Protein AF-A0A0C1IJQ7-F1 (afdb_monomer_lite)

Foldseek 3Di:
DDPVVVVVVVVVVVVVVPVVLPQQAADLVVLVVLVVVCVVLVVVLVVCVVPPLVVSLVSLVVVLVSLVVSCSPRVPDLVSLVSNLVSCVSNLVLVVSLVSLVVSLVVDDDLQVNLVSLLSNLLSCLLQLNLVSVLVSLLSNLVRDDPCSLVSLVVSLVSLVVSLVCCQPPVVDPSSVNVVVPDVHSPVRSVSNNCSSCVSSVVSVVVVVVVVVVVVVVVVVVVPD

Organism: NCBI:txid1349421

Sequence (225 aa):
MNPVNRLFLVLLTVLYCATTFGQCRTNKELAESKALKLSPLFGQFVALQQSNKDSARVLSRYIIKELQEVYCTDTTNKDIGHYLAFYLYYDKQIPSAIQWYLKQLESETYIYDKANHNAALALCFAYIGELDSIEIYLNRSFSIDGYDKNLRIQSLVNNFEEIAKELSCNFLSSDFSLLRSKFSDPCEYAPKFLKIVYGISNRFLSDENERYNTSVSKNNLECCR

Radius of gyration: 21.79 Å; chains: 1; bounding box: 81×40×47 Å

Secondary structure (DSSP, 8-state):
--HHHHHHHHHHHHHHHHHHS------HHHHHHHHHHHHHHHHHHHHHHHH-HHHHHHHHHHHHHHHHHHHHH-TT-HHHHHHHHHHHHHTT-HHHHHHHHHHHHHH---HHHHHHHHHHHHHHHHHHT-HHHHHHHHHHHHTS--TTHHHHHHHHHHHHHHHHHHHHHHTTSGGGHHHHTT-S-HHHHHHHHHHHHHHHHHHHHHHHHHHHHHHHHHHHHHS--

pLDDT: mean 82.89, std 15.58, range [35.5, 97.75]

Structure (mmCIF, N/CA/C/O backbone):
data_AF-A0A0C1IJQ7-F1
#
_entry.id   AF-A0A0C1IJQ7-F1
#
loop_
_atom_site.group_PDB
_atom_site.id
_atom_site.type_symbol
_atom_site.label_atom_id
_atom_site.label_alt_id
_atom_site.label_comp_id
_atom_site.label_asym_id
_atom_site.label_entity_id
_atom_site.label_seq_id
_atom_site.pdbx_PDB_ins_code
_atom_site.Cartn_x
_atom_site.Cartn_y
_atom_site.Cartn_z
_atom_site.occupancy
_atom_site.B_iso_or_equiv
_atom_site.auth_seq_id
_atom_site.auth_comp_id
_atom_site.auth_asym_id
_atom_site.auth_atom_id
_atom_site.pdbx_PDB_model_num
ATOM 1 N N . MET A 1 1 ? -30.001 8.923 -25.330 1.00 54.00 1 MET A N 1
ATOM 2 C CA . MET A 1 1 ? -30.508 8.759 -23.946 1.00 54.00 1 MET A CA 1
ATOM 3 C C . MET A 1 1 ? -31.411 9.941 -23.632 1.00 54.00 1 MET A C 1
ATOM 5 O O . MET A 1 1 ? -30.959 11.066 -23.800 1.00 54.00 1 MET A O 1
ATOM 9 N N . ASN A 1 2 ? -32.671 9.704 -23.265 1.00 68.06 2 ASN A N 1
ATOM 10 C CA . ASN A 1 2 ? -33.648 10.768 -23.010 1.00 68.06 2 ASN A CA 1
ATOM 11 C C . ASN A 1 2 ? -33.217 11.594 -21.767 1.00 68.06 2 ASN A C 1
ATOM 13 O O . ASN A 1 2 ? -32.789 10.977 -20.788 1.00 68.06 2 ASN A O 1
ATOM 17 N N . PRO A 1 3 ? -33.261 12.942 -21.775 1.00 61.34 3 PRO A N 1
ATOM 18 C CA . PRO A 1 3 ? -32.861 13.796 -20.645 1.00 61.34 3 PRO A CA 1
ATOM 19 C C . PRO A 1 3 ? -33.484 13.415 -19.292 1.00 61.34 3 PRO A C 1
ATOM 21 O O . PRO A 1 3 ? -32.806 13.497 -18.270 1.00 61.34 3 PRO A O 1
ATOM 24 N N . VAL A 1 4 ? -34.715 12.895 -19.285 1.00 68.06 4 VAL A N 1
ATOM 25 C CA . VAL A 1 4 ? -35.386 12.390 -18.072 1.00 68.06 4 VAL A CA 1
ATOM 26 C C . VAL A 1 4 ? -34.620 11.217 -17.440 1.00 68.06 4 VAL A C 1
ATOM 28 O O . VAL A 1 4 ? -34.439 11.169 -16.225 1.00 68.06 4 VAL A O 1
ATOM 31 N N . ASN A 1 5 ? -34.060 10.322 -18.260 1.00 66.38 5 ASN A N 1
ATOM 32 C CA . ASN A 1 5 ? -33.294 9.167 -17.780 1.00 66.38 5 ASN A CA 1
ATOM 33 C C . ASN A 1 5 ? -31.924 9.573 -17.216 1.00 66.38 5 ASN A C 1
ATOM 35 O O . ASN A 1 5 ? -31.396 8.886 -16.347 1.00 66.38 5 ASN A O 1
ATOM 39 N N . ARG A 1 6 ? -31.344 10.691 -17.680 1.00 60.41 6 ARG A N 1
ATOM 40 C CA . ARG A 1 6 ? -30.095 11.238 -17.119 1.00 60.41 6 ARG A CA 1
ATOM 41 C C . ARG A 1 6 ? -30.325 11.852 -15.741 1.00 60.41 6 ARG A C 1
ATOM 43 O O . ARG A 1 6 ? -29.541 11.592 -14.836 1.00 60.41 6 ARG A O 1
ATOM 50 N N . LEU A 1 7 ? -31.410 12.607 -15.568 1.00 70.69 7 LEU A N 1
ATOM 51 C CA . LEU A 1 7 ? -31.756 13.217 -14.282 1.00 70.69 7 LEU A CA 1
ATOM 52 C C . LEU A 1 7 ? -32.075 12.153 -13.220 1.00 70.69 7 LEU A C 1
ATOM 54 O O . LEU A 1 7 ? -31.635 12.271 -12.080 1.00 70.69 7 LEU A O 1
ATOM 58 N N . PHE A 1 8 ? -32.768 11.080 -13.612 1.00 75.06 8 PHE A N 1
ATOM 59 C CA . PHE A 1 8 ? -33.081 9.959 -12.723 1.00 75.06 8 PHE A CA 1
ATOM 60 C C . PHE A 1 8 ? -31.828 9.189 -12.274 1.00 75.06 8 PHE A C 1
ATOM 62 O O . PHE A 1 8 ? -31.694 8.863 -11.098 1.00 75.06 8 PHE A O 1
ATOM 69 N N . LEU A 1 9 ? -30.869 8.965 -13.181 1.00 69.50 9 LEU A N 1
ATOM 70 C CA . LEU A 1 9 ? -29.572 8.362 -12.850 1.00 69.50 9 LEU A CA 1
ATOM 71 C C . LEU A 1 9 ? -28.747 9.247 -11.910 1.00 69.50 9 LEU A C 1
ATOM 73 O O . LEU A 1 9 ? -28.181 8.739 -10.947 1.00 69.50 9 LEU A O 1
ATOM 77 N N . VAL A 1 10 ? -28.710 10.562 -12.137 1.00 71.94 10 VAL A N 1
ATOM 78 C CA . VAL A 1 10 ? -28.024 11.503 -11.236 1.00 71.94 10 VAL A CA 1
ATOM 79 C C . VAL A 1 10 ? -28.670 11.497 -9.850 1.00 71.94 10 VAL A C 1
ATOM 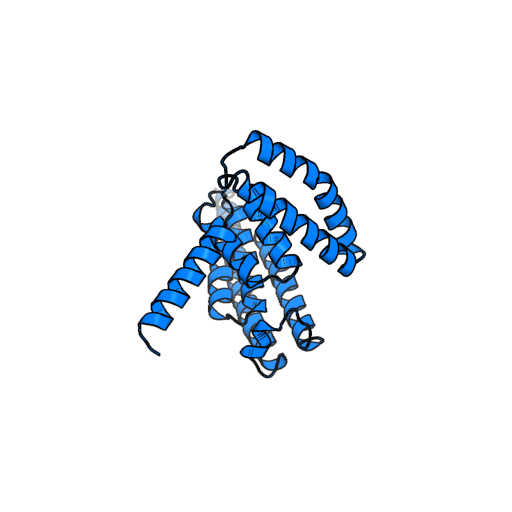81 O O . VAL A 1 10 ? -27.956 11.382 -8.860 1.00 71.94 10 VAL A O 1
ATOM 84 N N . LEU A 1 11 ? -30.002 11.532 -9.761 1.00 72.56 11 LEU A N 1
ATOM 85 C CA . LEU A 1 11 ? -30.721 11.458 -8.485 1.00 72.56 11 LEU A CA 1
AT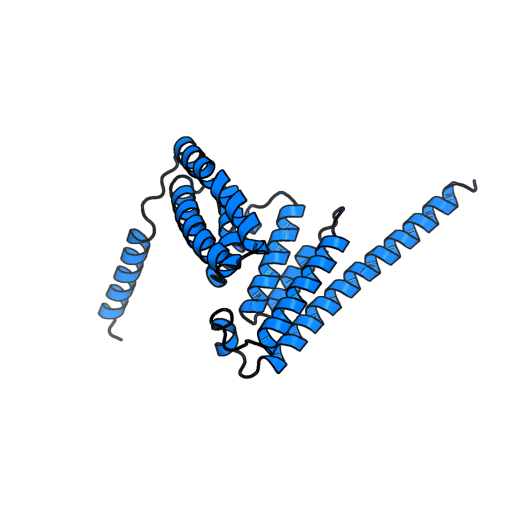OM 86 C C . LEU A 1 11 ? -30.470 10.141 -7.750 1.00 72.56 11 LEU A C 1
ATOM 88 O O . LEU A 1 11 ? -30.184 10.176 -6.559 1.00 72.56 11 LEU A O 1
ATOM 92 N N . LEU A 1 12 ? -30.499 9.001 -8.444 1.00 67.94 12 LEU A N 1
ATOM 93 C CA . LEU A 1 12 ? -30.149 7.704 -7.857 1.00 67.94 12 LEU A CA 1
ATOM 94 C C . LEU A 1 12 ? -28.697 7.662 -7.378 1.00 67.94 12 LEU A C 1
ATOM 96 O O . LEU A 1 12 ? -28.433 7.110 -6.318 1.00 67.94 12 LEU A O 1
ATOM 100 N N . THR A 1 13 ? -27.770 8.282 -8.109 1.00 61.94 13 THR A N 1
ATOM 101 C CA . THR A 1 13 ? -26.355 8.351 -7.712 1.00 61.94 13 THR A CA 1
ATOM 102 C C . THR A 1 13 ? -26.172 9.246 -6.483 1.00 61.94 13 THR A C 1
ATOM 104 O O . THR A 1 13 ? -25.448 8.883 -5.565 1.00 61.94 13 THR A O 1
ATOM 107 N N . VAL A 1 14 ? -26.882 10.377 -6.409 1.00 60.28 14 VAL A N 1
ATOM 108 C CA . VAL A 1 14 ? -26.856 11.296 -5.256 1.00 60.28 14 VAL A CA 1
ATOM 109 C C . VAL A 1 14 ? -27.525 10.674 -4.026 1.00 60.28 14 VAL A C 1
ATOM 111 O O . VAL A 1 14 ? -26.985 10.784 -2.931 1.00 60.28 14 VAL A O 1
ATOM 114 N N . LEU A 1 15 ? -28.654 9.977 -4.188 1.00 53.72 15 LEU A N 1
ATOM 115 C CA . LEU A 1 15 ? -29.323 9.234 -3.110 1.00 53.72 15 LEU A CA 1
ATOM 116 C C . LEU A 1 15 ? -28.504 8.027 -2.647 1.00 53.72 15 LEU A C 1
ATOM 118 O O . LEU A 1 15 ? -28.447 7.753 -1.450 1.00 53.72 15 LEU A O 1
ATOM 122 N N . TYR A 1 16 ? -27.834 7.330 -3.564 1.00 54.28 16 TYR A N 1
ATOM 123 C CA . TYR A 1 16 ? -26.897 6.266 -3.220 1.00 54.28 16 TYR A CA 1
ATOM 124 C C . TYR A 1 16 ? -25.718 6.832 -2.425 1.00 54.28 16 TYR A C 1
ATOM 126 O O . TYR A 1 16 ? -25.468 6.371 -1.320 1.00 54.28 16 TYR A O 1
ATOM 134 N N . CYS A 1 17 ? -25.089 7.920 -2.882 1.00 50.81 17 CYS A N 1
ATOM 135 C CA . CYS A 1 17 ? -24.045 8.601 -2.115 1.00 50.81 17 CYS A CA 1
ATOM 136 C C . CYS A 1 17 ? -24.549 9.094 -0.744 1.00 50.81 17 CYS A C 1
ATOM 138 O O . CYS A 1 17 ? -23.849 8.936 0.249 1.00 50.81 17 CYS A O 1
ATOM 140 N N . ALA A 1 18 ? -25.769 9.627 -0.645 1.00 50.53 18 ALA A N 1
ATOM 141 C CA . ALA A 1 18 ? -26.340 10.093 0.622 1.00 50.53 18 ALA A CA 1
ATOM 142 C C . ALA A 1 18 ? -26.706 8.958 1.599 1.00 50.53 18 ALA A C 1
ATOM 144 O O . ALA A 1 18 ? -26.787 9.195 2.802 1.00 50.53 18 ALA A O 1
ATOM 145 N N . THR A 1 19 ? -26.929 7.735 1.108 1.00 48.16 19 THR A N 1
ATOM 146 C CA . THR A 1 19 ? -27.269 6.565 1.940 1.00 48.16 19 THR A CA 1
ATOM 147 C C . THR A 1 19 ? -26.059 5.685 2.255 1.00 48.16 19 THR A C 1
ATOM 149 O O . THR A 1 19 ? -26.046 5.041 3.301 1.00 48.16 19 THR A O 1
ATOM 152 N N . THR A 1 20 ? -25.012 5.692 1.421 1.00 45.34 20 THR A N 1
ATOM 153 C CA . THR A 1 20 ? -23.744 4.997 1.703 1.00 45.34 20 THR A CA 1
ATOM 154 C C . THR A 1 20 ? -22.808 5.809 2.593 1.00 45.34 20 THR A C 1
ATOM 156 O O . THR A 1 20 ? -22.052 5.229 3.366 1.00 45.34 20 THR A O 1
ATOM 159 N N . PHE A 1 21 ? -22.871 7.143 2.536 1.00 48.88 21 PHE A N 1
ATOM 160 C CA . PHE A 1 21 ? -22.225 8.020 3.513 1.00 48.88 21 PHE A CA 1
ATOM 161 C C . PHE A 1 21 ? -23.217 8.318 4.641 1.00 48.88 21 PHE A C 1
ATOM 163 O O . PHE A 1 21 ? -23.748 9.422 4.752 1.00 48.88 21 PHE A O 1
ATOM 170 N N . GLY A 1 22 ? -23.507 7.300 5.459 1.00 47.91 22 GLY A N 1
ATOM 171 C CA . GLY A 1 22 ? -24.271 7.477 6.694 1.00 47.91 22 GLY A CA 1
ATOM 172 C C . GLY A 1 22 ? -23.719 8.658 7.495 1.00 47.91 22 GLY A C 1
ATOM 173 O O . GLY A 1 22 ? -22.511 8.870 7.506 1.00 47.91 22 GLY A O 1
ATOM 174 N N . GLN A 1 23 ? -24.609 9.445 8.108 1.00 50.94 23 GLN A N 1
ATOM 175 C CA . GLN A 1 23 ? -24.291 10.662 8.863 1.00 50.94 23 GLN A CA 1
ATOM 176 C C . GLN A 1 23 ? -23.082 10.459 9.788 1.00 50.94 23 GLN A C 1
ATOM 178 O O . GLN A 1 23 ? -23.231 9.993 10.920 1.00 50.94 23 GLN A O 1
ATOM 183 N N . CYS A 1 24 ? -21.890 10.822 9.311 1.00 58.03 24 CYS A N 1
ATOM 184 C CA . CYS A 1 24 ? -20.703 10.823 10.141 1.00 58.03 24 CYS A CA 1
ATOM 185 C C . CYS A 1 24 ? -20.915 11.870 11.232 1.00 58.03 24 CYS A C 1
ATOM 187 O O . CYS A 1 24 ? -21.233 13.027 10.948 1.00 58.03 24 CYS A O 1
ATOM 189 N N . ARG A 1 25 ? -20.801 11.448 12.488 1.00 63.50 25 ARG A N 1
ATOM 190 C CA . ARG A 1 25 ? -20.862 12.349 13.642 1.00 63.50 25 ARG A CA 1
ATOM 191 C C . ARG A 1 25 ? -19.434 12.652 14.072 1.00 63.50 25 ARG A C 1
ATOM 193 O O . ARG A 1 25 ? -18.528 11.902 13.741 1.00 63.50 25 ARG A O 1
ATOM 200 N N . THR A 1 26 ? -19.242 13.731 14.819 1.00 75.50 26 THR A N 1
ATOM 201 C CA . THR A 1 26 ? -17.972 13.988 15.504 1.00 75.50 26 THR A CA 1
ATOM 202 C C . THR A 1 26 ? -18.167 13.634 16.971 1.00 75.50 26 THR A C 1
ATOM 204 O O . THR A 1 26 ? -18.723 14.425 17.730 1.00 75.50 26 THR A O 1
ATOM 207 N N . ASN A 1 27 ? -17.769 12.426 17.369 1.00 86.38 27 ASN A N 1
ATOM 208 C CA . ASN A 1 27 ? -17.748 11.998 18.766 1.00 86.38 27 ASN A CA 1
ATOM 209 C C . ASN A 1 27 ? -16.409 11.314 19.072 1.00 86.38 27 ASN A C 1
ATOM 211 O O . ASN A 1 27 ? -16.267 10.101 18.919 1.00 86.38 27 ASN A O 1
ATOM 215 N N . LYS A 1 28 ? -15.432 12.125 19.496 1.00 87.06 28 LYS A N 1
ATOM 216 C CA . LYS A 1 28 ? -14.046 11.692 19.723 1.00 87.06 28 LYS A CA 1
ATOM 217 C C . LYS A 1 28 ? -13.938 10.600 20.783 1.00 87.06 28 LYS A C 1
ATOM 219 O O . LYS A 1 28 ? -13.334 9.572 20.519 1.00 87.06 28 LYS A O 1
ATOM 224 N N . GLU A 1 29 ? -14.602 10.771 21.924 1.00 88.94 29 GLU A N 1
ATOM 225 C CA . GLU A 1 29 ? -14.575 9.792 23.022 1.00 88.94 29 GLU A CA 1
ATOM 226 C C . GLU A 1 29 ? -15.124 8.426 22.585 1.00 88.94 29 GLU A C 1
ATOM 228 O O . GLU A 1 29 ? -14.560 7.374 22.895 1.00 88.94 29 GLU A O 1
ATOM 233 N N . LEU A 1 30 ? -16.213 8.424 21.806 1.00 88.69 30 LEU A N 1
ATOM 234 C CA . LEU A 1 30 ? -16.775 7.188 21.269 1.00 88.69 30 LEU A CA 1
ATOM 235 C C . LEU A 1 30 ? -15.851 6.550 20.223 1.00 88.69 30 LEU A C 1
ATOM 237 O O . LEU A 1 30 ? -15.716 5.325 20.202 1.00 88.69 30 LEU A O 1
ATOM 241 N N . ALA A 1 31 ? -15.219 7.353 19.364 1.00 89.12 31 ALA A N 1
ATOM 242 C CA . ALA A 1 31 ? -14.251 6.871 18.385 1.00 89.12 31 ALA A CA 1
ATOM 243 C C . ALA A 1 31 ? -13.017 6.259 19.070 1.00 89.12 31 ALA A C 1
ATOM 245 O O . ALA A 1 31 ? -12.633 5.139 18.743 1.00 89.12 31 ALA A O 1
ATOM 246 N N . GLU A 1 32 ? -12.455 6.918 20.081 1.00 89.38 32 GLU A N 1
ATOM 247 C CA . GLU A 1 32 ? -11.336 6.405 20.880 1.00 89.38 32 GLU A CA 1
ATOM 248 C C . GLU A 1 32 ? -11.696 5.089 21.578 1.00 89.38 32 GLU A C 1
ATOM 250 O O . GLU A 1 32 ? -10.954 4.110 21.487 1.00 89.38 32 GLU A O 1
ATOM 255 N N . SER A 1 33 ? -12.878 5.014 22.198 1.00 90.81 33 SER A N 1
ATOM 256 C CA . SER A 1 33 ? -13.366 3.783 22.830 1.00 90.81 33 SER A CA 1
ATOM 257 C C . SER A 1 33 ? -13.484 2.623 21.835 1.00 90.81 33 SER A C 1
ATOM 259 O O . SER A 1 33 ? -13.124 1.487 22.156 1.00 90.81 33 SER A O 1
ATOM 261 N N . LYS A 1 34 ? -13.959 2.890 20.611 1.00 90.44 34 LYS A N 1
ATOM 262 C CA . LYS A 1 34 ? -14.008 1.884 19.542 1.00 90.44 34 LYS A CA 1
ATOM 263 C C . LYS A 1 34 ? -12.607 1.496 19.065 1.00 90.44 34 LYS A C 1
ATOM 265 O O . LYS A 1 34 ? -12.336 0.306 18.944 1.00 90.44 34 LYS A O 1
ATOM 270 N N . ALA A 1 35 ? -11.711 2.460 18.855 1.00 89.69 35 ALA A N 1
ATOM 271 C CA . ALA A 1 35 ? -10.338 2.212 18.415 1.00 89.69 35 ALA A CA 1
ATOM 272 C C . ALA A 1 35 ? -9.553 1.351 19.420 1.00 89.69 35 ALA A C 1
ATOM 274 O O . ALA A 1 35 ? -8.861 0.414 19.024 1.00 89.69 35 ALA A O 1
ATOM 275 N N . LEU A 1 36 ? -9.717 1.594 20.725 1.00 88.94 36 LEU A N 1
ATOM 276 C CA . LEU A 1 36 ? -9.067 0.809 21.781 1.00 88.94 36 LEU A CA 1
ATOM 277 C C . LEU A 1 36 ? -9.446 -0.677 21.734 1.00 88.94 36 LEU A C 1
ATOM 279 O O . LEU A 1 36 ? -8.598 -1.534 21.984 1.00 88.94 36 LEU A O 1
ATOM 283 N N . LYS A 1 37 ? -10.687 -1.003 21.350 1.00 90.81 37 LYS A N 1
ATOM 284 C CA . LYS A 1 37 ? -11.137 -2.397 21.186 1.00 90.81 37 LYS A CA 1
ATOM 285 C C . LYS A 1 37 ? -10.440 -3.122 20.031 1.00 90.81 37 LYS A C 1
ATOM 287 O O . LYS A 1 37 ? -10.438 -4.349 20.019 1.00 90.81 37 LYS A O 1
ATOM 292 N N . LEU A 1 38 ? -9.831 -2.392 19.093 1.00 90.56 38 LEU A N 1
ATOM 293 C CA . LEU A 1 38 ? -9.105 -2.966 17.955 1.00 90.56 38 LEU A CA 1
ATOM 294 C C . LEU A 1 38 ? -7.653 -3.317 18.280 1.00 90.56 38 LEU A C 1
ATOM 296 O O . LEU A 1 38 ? -7.076 -4.157 17.596 1.00 90.56 38 LEU A O 1
ATOM 300 N N . SER A 1 39 ? -7.073 -2.745 19.339 1.00 88.06 39 SER A N 1
ATOM 301 C CA . SER A 1 39 ? -5.665 -2.964 19.701 1.00 88.06 39 SER A CA 1
ATOM 302 C C . SER A 1 39 ? -5.271 -4.454 19.803 1.00 88.06 39 SER A C 1
ATOM 304 O O . SER A 1 39 ? -4.283 -4.850 19.175 1.00 88.06 39 SER A O 1
ATOM 306 N N . PRO A 1 40 ? -6.057 -5.341 20.457 1.00 93.06 40 PRO A N 1
ATOM 307 C CA . PRO A 1 40 ? -5.741 -6.772 20.489 1.00 93.06 40 PRO A CA 1
ATOM 308 C C . PRO A 1 40 ? -5.747 -7.432 19.104 1.00 93.06 40 PRO A C 1
ATOM 310 O O . PRO A 1 40 ? -4.990 -8.371 18.861 1.00 93.06 40 PRO A O 1
ATOM 313 N N . LEU A 1 41 ? -6.586 -6.942 18.186 1.00 93.81 41 LEU A N 1
ATOM 314 C CA . LEU A 1 41 ? -6.702 -7.481 16.832 1.00 93.81 41 LEU A CA 1
ATOM 315 C C . LEU A 1 41 ? -5.483 -7.129 15.982 1.00 93.81 41 LEU A C 1
ATOM 317 O O . LEU A 1 41 ? -5.064 -7.947 15.170 1.00 93.81 41 LEU A O 1
ATOM 321 N N . PHE A 1 42 ? -4.868 -5.965 16.202 1.00 92.12 42 PHE A N 1
ATOM 322 C CA . PHE A 1 42 ? -3.617 -5.600 15.531 1.00 92.12 42 PHE A CA 1
ATOM 323 C C . PHE A 1 42 ? -2.482 -6.559 15.910 1.00 92.12 42 PHE A C 1
ATOM 325 O O . PHE A 1 42 ? -1.767 -7.045 15.036 1.00 92.12 42 PHE A O 1
ATOM 332 N N . GLY A 1 43 ? -2.360 -6.908 17.196 1.00 90.25 43 GLY A N 1
ATOM 333 C CA . GLY A 1 43 ? -1.378 -7.896 17.654 1.00 90.25 43 GLY A CA 1
ATOM 334 C C . GLY A 1 43 ? -1.616 -9.289 17.059 1.00 90.25 43 GLY A C 1
ATOM 335 O O . GLY A 1 43 ? -0.680 -9.932 16.583 1.00 90.25 43 GLY A O 1
ATOM 336 N N . GLN A 1 44 ? -2.877 -9.735 17.018 1.00 94.50 44 GLN A N 1
ATOM 337 C CA . GLN A 1 44 ? -3.250 -11.002 16.377 1.00 94.50 44 GLN A CA 1
ATOM 338 C C . GLN A 1 44 ? -2.944 -11.001 14.878 1.00 94.50 44 GLN A C 1
ATOM 340 O O . GLN A 1 44 ? -2.431 -11.987 14.351 1.00 94.50 44 GLN A O 1
ATOM 345 N N . PHE A 1 45 ? -3.217 -9.890 14.195 1.00 95.25 45 PHE A N 1
ATOM 346 C CA . PHE A 1 45 ? -2.919 -9.733 12.780 1.00 95.25 45 PHE A CA 1
ATOM 347 C C . PHE A 1 45 ? -1.423 -9.889 12.493 1.00 95.25 45 PHE A C 1
ATOM 349 O O . PHE A 1 45 ? -1.065 -10.671 11.615 1.00 95.25 45 PHE A O 1
ATOM 356 N N . VAL A 1 46 ? -0.551 -9.223 13.257 1.00 93.00 46 VAL A N 1
ATOM 357 C CA . VAL A 1 46 ? 0.910 -9.325 13.077 1.00 93.00 46 VAL A CA 1
ATOM 358 C C . VAL A 1 46 ? 1.394 -10.770 13.249 1.00 93.00 46 VAL A C 1
ATOM 360 O O . VAL A 1 46 ? 2.191 -11.253 12.444 1.00 93.00 46 VAL A O 1
ATOM 363 N N . ALA A 1 47 ? 0.870 -11.495 14.243 1.00 92.81 47 ALA A N 1
ATOM 364 C CA . ALA A 1 47 ? 1.204 -12.905 14.454 1.00 92.81 47 ALA A CA 1
ATOM 365 C C . ALA A 1 47 ? 0.730 -13.807 13.295 1.00 92.81 47 ALA A C 1
ATOM 367 O O . ALA A 1 47 ? 1.448 -14.716 12.860 1.00 92.81 47 ALA A O 1
ATOM 368 N N . LEU A 1 48 ? -0.469 -13.552 12.763 1.00 94.62 48 LEU A N 1
ATOM 369 C CA . LEU A 1 48 ? -1.020 -14.302 11.633 1.00 94.62 48 LEU A CA 1
ATOM 370 C C . LEU A 1 48 ? -0.304 -13.985 10.321 1.00 94.62 48 LEU A C 1
ATOM 372 O O . LEU A 1 48 ? -0.090 -14.889 9.522 1.00 94.62 48 LEU A O 1
ATOM 376 N N . GLN A 1 49 ? 0.119 -12.742 10.097 1.00 91.12 49 GLN A N 1
ATOM 377 C CA . GLN A 1 49 ? 0.769 -12.326 8.853 1.00 91.12 49 GLN A CA 1
ATOM 378 C C . GLN A 1 49 ? 2.006 -13.178 8.521 1.00 91.12 49 GLN A C 1
ATOM 380 O O . GLN A 1 49 ? 2.277 -13.432 7.346 1.00 91.12 49 GLN A O 1
ATOM 385 N N . GLN A 1 50 ? 2.731 -13.634 9.545 1.00 87.19 50 GLN A N 1
ATOM 386 C CA . GLN A 1 50 ? 3.940 -14.448 9.399 1.00 87.19 50 GLN A CA 1
ATOM 387 C C . GLN A 1 50 ? 3.660 -15.953 9.288 1.00 87.19 50 GLN A C 1
ATOM 389 O O . GLN A 1 50 ? 4.466 -16.683 8.717 1.00 87.19 50 GLN A O 1
ATOM 394 N N . SER A 1 51 ? 2.537 -16.426 9.833 1.00 92.00 51 SER A N 1
ATOM 395 C CA . SER A 1 51 ? 2.249 -17.857 10.001 1.00 92.00 51 SER A CA 1
ATOM 396 C C . SER A 1 51 ? 1.141 -18.379 9.081 1.00 92.00 51 SER A C 1
ATOM 398 O O . SER A 1 51 ? 1.204 -19.518 8.626 1.00 92.00 51 SER A O 1
ATOM 400 N N . ASN A 1 52 ? 0.130 -17.560 8.785 1.00 93.25 52 ASN A N 1
ATOM 401 C CA . ASN A 1 52 ? -1.018 -17.907 7.955 1.00 93.25 52 ASN A CA 1
ATOM 402 C C . ASN A 1 52 ? -1.618 -16.654 7.286 1.00 93.25 52 ASN A C 1
ATOM 404 O O . ASN A 1 52 ? -2.452 -15.946 7.862 1.00 93.25 52 ASN A O 1
ATOM 408 N N . LYS A 1 53 ? -1.217 -16.413 6.030 1.00 88.00 53 LYS A N 1
ATOM 409 C CA . LYS A 1 53 ? -1.641 -15.244 5.240 1.00 88.00 53 LYS A CA 1
ATOM 410 C C . LYS A 1 53 ? -3.152 -15.204 4.972 1.00 88.00 53 LYS A C 1
ATOM 412 O O . LYS A 1 53 ? -3.726 -14.118 4.945 1.00 88.00 53 LYS A O 1
ATOM 417 N N . ASP A 1 54 ? -3.809 -16.352 4.819 1.00 90.12 54 ASP A N 1
ATOM 418 C CA . ASP A 1 54 ? -5.252 -16.402 4.550 1.00 90.12 54 ASP A CA 1
ATOM 419 C C . ASP A 1 54 ? -6.062 -15.989 5.782 1.00 90.12 54 ASP A C 1
ATOM 421 O O . ASP A 1 54 ? -6.951 -15.140 5.695 1.00 90.12 54 ASP A O 1
ATOM 425 N N . SER A 1 55 ? -5.704 -16.510 6.957 1.00 94.44 55 SER A N 1
ATOM 426 C CA . SER A 1 55 ? -6.312 -16.096 8.228 1.00 94.44 55 SER A CA 1
ATOM 427 C C . SER A 1 55 ? -6.048 -14.620 8.530 1.00 94.44 55 SER A C 1
ATOM 429 O O . SER A 1 55 ? -6.949 -13.912 8.984 1.00 94.44 55 SER A O 1
ATOM 431 N N . ALA A 1 56 ? -4.843 -14.125 8.229 1.00 94.62 56 ALA A N 1
ATOM 432 C CA . ALA A 1 56 ? -4.522 -12.707 8.353 1.00 94.62 56 ALA A CA 1
ATOM 433 C C . ALA A 1 56 ? -5.401 -11.835 7.439 1.00 94.62 56 ALA A C 1
ATOM 435 O O . ALA A 1 56 ? -5.870 -10.787 7.878 1.00 94.62 56 ALA A O 1
ATOM 436 N N . ARG A 1 57 ? -5.691 -12.280 6.205 1.00 92.38 57 ARG A N 1
ATOM 437 C CA . ARG A 1 57 ? -6.617 -11.590 5.285 1.00 92.38 57 ARG A CA 1
ATOM 438 C C . ARG A 1 57 ? -8.055 -11.565 5.795 1.00 92.38 57 ARG A C 1
ATOM 440 O O . ARG A 1 57 ? -8.744 -10.553 5.682 1.00 92.38 57 ARG A O 1
ATOM 447 N N . VAL A 1 58 ? -8.534 -12.663 6.375 1.00 94.94 58 VAL A N 1
ATOM 448 C CA . VAL A 1 58 ? -9.874 -12.694 6.984 1.00 94.94 58 VAL A CA 1
ATOM 449 C C . VAL A 1 58 ? -9.957 -11.688 8.134 1.00 94.94 58 VAL A C 1
ATOM 451 O O . VAL A 1 58 ? -10.901 -10.898 8.193 1.00 94.94 58 VAL A O 1
ATOM 454 N N . LEU A 1 59 ? -8.945 -11.658 9.003 1.00 96.19 59 LEU A N 1
ATOM 455 C CA . LEU A 1 59 ? -8.882 -10.698 10.101 1.00 96.19 59 LEU A CA 1
ATOM 456 C C . LEU A 1 59 ? -8.751 -9.251 9.600 1.00 96.19 59 LEU A C 1
ATOM 458 O O . LEU A 1 59 ? -9.422 -8.368 10.133 1.00 96.19 59 LEU A O 1
ATOM 462 N N . SER A 1 60 ? -7.965 -8.989 8.549 1.00 96.19 60 SER A N 1
ATOM 463 C CA . SER A 1 60 ? -7.839 -7.636 7.995 1.00 96.19 60 SER A CA 1
ATOM 464 C C . SER A 1 60 ? -9.167 -7.105 7.468 1.00 96.19 60 SER A C 1
ATOM 466 O O . SER A 1 60 ? -9.469 -5.940 7.689 1.00 96.19 60 SER A O 1
ATOM 468 N N . ARG A 1 61 ? -10.007 -7.939 6.840 1.00 95.94 61 ARG A N 1
ATOM 469 C CA . ARG A 1 61 ? -11.357 -7.530 6.398 1.00 95.94 61 ARG A CA 1
ATOM 470 C C . ARG A 1 61 ? -12.242 -7.093 7.554 1.00 95.94 61 ARG A C 1
ATOM 472 O O . ARG A 1 61 ? -12.956 -6.100 7.432 1.00 95.94 61 ARG A O 1
ATOM 479 N N . TYR A 1 62 ? -12.175 -7.813 8.672 1.00 95.94 62 TYR A N 1
ATOM 480 C CA . TYR A 1 62 ? -12.881 -7.419 9.887 1.00 95.94 62 TYR A CA 1
ATOM 481 C C . TYR A 1 62 ? -12.351 -6.081 10.418 1.00 95.94 62 TYR A C 1
ATOM 483 O O . TYR A 1 62 ? -13.127 -5.152 10.622 1.00 95.94 62 TYR A O 1
ATOM 491 N N . ILE A 1 63 ? -11.027 -5.941 10.544 1.00 96.19 63 ILE A N 1
ATOM 492 C CA . ILE A 1 63 ? -10.384 -4.701 10.999 1.00 96.19 63 ILE A CA 1
ATOM 493 C C . ILE A 1 63 ? -10.746 -3.508 10.099 1.00 96.19 63 ILE A C 1
ATOM 495 O O . ILE A 1 63 ? -11.038 -2.434 10.618 1.00 96.19 63 ILE A O 1
ATOM 499 N N . ILE A 1 64 ? -10.776 -3.679 8.772 1.00 96.25 64 ILE A N 1
ATOM 500 C CA . ILE A 1 64 ? -11.175 -2.629 7.818 1.00 96.25 64 ILE A CA 1
ATOM 501 C C . ILE A 1 64 ? -12.579 -2.123 8.138 1.00 96.25 64 ILE A C 1
ATOM 503 O O . ILE A 1 64 ? -12.778 -0.913 8.228 1.00 96.25 64 ILE A O 1
ATOM 507 N N . LYS A 1 65 ? -13.540 -3.035 8.321 1.00 95.19 65 LYS A N 1
ATOM 508 C CA . LYS A 1 65 ? -14.922 -2.668 8.634 1.00 95.19 65 LYS A CA 1
ATOM 509 C C . LYS A 1 65 ? -14.991 -1.869 9.936 1.00 95.19 65 LYS A C 1
ATOM 511 O O . LYS A 1 65 ? -15.593 -0.801 9.967 1.00 95.19 65 LYS A O 1
ATOM 516 N N . GLU A 1 66 ? -14.331 -2.346 10.986 1.00 94.88 66 GLU A N 1
ATOM 517 C CA . GLU A 1 66 ? -14.346 -1.661 12.277 1.00 94.88 66 GLU A CA 1
ATOM 518 C C . GLU A 1 66 ? -13.689 -0.278 12.199 1.00 94.88 66 GLU A C 1
ATOM 520 O O . GLU A 1 66 ? -14.247 0.702 12.685 1.00 94.88 66 GLU A O 1
ATOM 525 N N . LEU A 1 67 ? -12.535 -0.160 11.537 1.00 94.50 67 LEU A N 1
ATOM 526 C CA . LEU A 1 67 ? -11.858 1.121 11.342 1.00 94.50 67 LEU A CA 1
ATOM 527 C C . LEU A 1 67 ? -12.700 2.103 10.511 1.00 94.50 67 LEU A C 1
ATOM 529 O O . LEU A 1 67 ? -12.689 3.297 10.805 1.00 94.50 67 LEU A O 1
ATOM 533 N N . GLN A 1 68 ? -13.464 1.633 9.516 1.00 93.12 68 GLN A N 1
ATOM 534 C CA . GLN A 1 68 ? -14.437 2.467 8.799 1.00 93.12 68 GLN A CA 1
ATOM 535 C C . GLN A 1 68 ? -15.520 2.991 9.748 1.00 93.12 68 GLN A C 1
ATOM 537 O O . GLN A 1 68 ? -15.849 4.175 9.706 1.00 93.12 68 GLN A O 1
ATOM 542 N N . GLU A 1 69 ? -16.037 2.152 10.648 1.00 91.69 69 GLU A N 1
ATOM 543 C CA . GLU A 1 69 ? -17.012 2.580 11.655 1.00 91.69 69 GLU A CA 1
ATOM 544 C C . GLU A 1 69 ? -16.421 3.587 12.650 1.00 91.69 69 GLU A C 1
ATOM 546 O O . GLU A 1 69 ? -17.108 4.539 13.042 1.00 91.69 69 GLU A O 1
ATOM 551 N N . VAL A 1 70 ? -15.156 3.416 13.054 1.00 91.50 70 VAL A N 1
ATOM 552 C CA . VAL A 1 70 ? -14.456 4.402 13.888 1.00 91.50 70 VAL A CA 1
ATOM 553 C C . VAL A 1 70 ? -14.307 5.718 13.127 1.00 91.50 70 VAL A C 1
ATOM 555 O O . VAL A 1 70 ? -14.670 6.766 13.656 1.00 91.50 70 VAL A O 1
ATOM 558 N N . TYR A 1 71 ? -13.878 5.671 11.864 1.00 90.31 71 TYR A N 1
ATOM 559 C CA . TYR A 1 71 ? -13.731 6.861 11.028 1.00 90.31 71 TYR A CA 1
ATOM 560 C C . TYR A 1 71 ? -15.055 7.610 10.830 1.00 90.31 71 TYR A C 1
ATOM 562 O O . TYR A 1 71 ? -15.101 8.833 10.904 1.00 90.31 71 TYR A O 1
ATOM 570 N N . CYS A 1 72 ? -16.163 6.897 10.626 1.00 89.31 72 CYS A N 1
ATOM 571 C CA . CYS A 1 72 ? -17.490 7.511 10.548 1.00 89.31 72 CYS A CA 1
ATOM 572 C C . CYS A 1 72 ? -17.948 8.127 11.883 1.00 89.31 72 CYS A C 1
ATOM 574 O O . CYS A 1 72 ? -18.824 8.992 11.898 1.00 89.31 72 CYS A O 1
ATOM 576 N N . THR A 1 73 ? -17.377 7.684 13.005 1.00 89.50 73 THR A N 1
ATOM 577 C CA . THR A 1 73 ? -17.654 8.225 14.346 1.00 89.50 73 THR A CA 1
ATOM 578 C C . THR A 1 73 ? -16.801 9.462 14.665 1.00 89.50 73 THR A C 1
ATOM 580 O O . THR A 1 73 ? -17.211 10.297 15.472 1.00 89.50 73 THR A O 1
ATOM 583 N N . ASP A 1 74 ? -15.627 9.590 14.045 1.00 88.12 74 ASP A N 1
ATOM 584 C CA . ASP A 1 74 ? -14.806 10.800 14.048 1.00 88.12 74 ASP A CA 1
ATOM 585 C C . ASP A 1 74 ? -13.948 10.878 12.777 1.00 88.12 74 ASP A C 1
ATOM 587 O O . ASP A 1 74 ? -12.889 10.257 12.664 1.00 88.12 74 ASP A O 1
ATOM 591 N N . THR A 1 75 ? -14.378 11.706 11.827 1.00 85.69 75 THR A N 1
ATOM 592 C CA . THR A 1 75 ? -13.687 11.863 10.541 1.00 85.69 75 THR A CA 1
ATOM 593 C C . THR A 1 75 ? -12.417 12.711 10.631 1.00 85.69 75 THR A C 1
ATOM 595 O O . THR A 1 75 ? -11.720 12.861 9.623 1.00 85.69 75 THR A O 1
ATOM 598 N N . THR A 1 76 ? -12.141 13.311 11.796 1.00 83.38 76 THR A N 1
ATOM 599 C CA . THR A 1 76 ? -10.981 14.186 12.031 1.00 83.38 76 THR A CA 1
ATOM 600 C C . THR A 1 76 ? -9.753 13.433 12.536 1.00 83.38 76 THR A C 1
ATOM 602 O O . THR A 1 76 ? -8.647 13.970 12.475 1.00 83.38 76 THR A O 1
ATOM 605 N N . ASN A 1 77 ? -9.921 12.186 12.984 1.00 81.38 77 ASN A N 1
ATOM 606 C CA . ASN A 1 77 ? -8.823 11.352 13.450 1.00 81.38 77 ASN A CA 1
ATOM 607 C C . ASN A 1 77 ? -8.017 10.800 12.256 1.00 81.38 77 ASN A C 1
ATOM 609 O O . ASN A 1 77 ? -8.493 9.963 11.483 1.00 81.38 77 ASN A O 1
ATOM 613 N N . LYS A 1 78 ? -6.789 11.307 12.102 1.00 80.56 78 LYS A N 1
ATOM 614 C CA . LYS A 1 78 ? -5.884 10.965 10.995 1.00 80.56 78 LYS A CA 1
ATOM 615 C C . LYS A 1 78 ? -5.287 9.565 11.133 1.00 80.56 78 LYS A C 1
ATOM 617 O O . LYS A 1 78 ? -5.183 8.860 10.131 1.00 80.56 78 LYS A O 1
ATOM 622 N N . ASP A 1 79 ? -5.007 9.129 12.359 1.00 82.88 79 ASP A N 1
ATOM 623 C CA . ASP A 1 79 ? -4.378 7.834 12.642 1.00 82.88 79 ASP A CA 1
ATOM 624 C C . ASP A 1 79 ? -5.227 6.673 12.114 1.00 82.88 79 ASP A C 1
ATOM 626 O O . ASP A 1 79 ? -4.704 5.719 11.537 1.00 82.88 79 ASP A O 1
ATOM 630 N N . ILE A 1 80 ? -6.559 6.782 12.212 1.00 87.25 80 ILE A N 1
ATOM 631 C CA . ILE A 1 80 ? -7.482 5.786 11.643 1.00 87.25 80 ILE A CA 1
ATOM 632 C C . ILE A 1 80 ? -7.249 5.624 10.141 1.00 87.25 80 ILE A C 1
ATOM 634 O O . ILE A 1 80 ? -7.253 4.503 9.635 1.00 87.25 80 ILE A O 1
ATOM 638 N N . GLY A 1 81 ? -7.036 6.726 9.421 1.00 86.88 81 GLY A N 1
ATOM 639 C CA . GLY A 1 81 ? -6.820 6.689 7.982 1.00 86.88 81 GLY A CA 1
ATOM 640 C C . GLY A 1 81 ? -5.494 6.038 7.592 1.00 86.88 81 GLY A C 1
ATOM 641 O O . GLY A 1 81 ? -5.449 5.356 6.568 1.00 86.88 81 GLY A O 1
ATOM 642 N N . HIS A 1 82 ? -4.451 6.171 8.419 1.00 87.94 82 HIS A N 1
ATOM 643 C CA . HIS A 1 82 ? -3.200 5.432 8.241 1.00 87.94 82 HIS A CA 1
ATOM 644 C C . HIS A 1 82 ? -3.427 3.918 8.340 1.00 87.94 82 HIS A C 1
ATOM 646 O O . HIS A 1 82 ? -3.080 3.175 7.416 1.00 87.94 82 HIS A O 1
ATOM 652 N N . TYR A 1 83 ? -4.079 3.460 9.415 1.00 91.56 83 TYR A N 1
ATOM 653 C CA . TYR A 1 83 ? -4.399 2.042 9.583 1.00 91.56 83 TYR A CA 1
ATOM 654 C C . TYR A 1 83 ? -5.302 1.534 8.458 1.00 91.56 83 TYR A C 1
ATOM 656 O O . TYR A 1 83 ? -5.055 0.459 7.910 1.00 91.56 83 TYR A O 1
ATOM 664 N N . LEU A 1 84 ? -6.311 2.314 8.057 1.00 93.31 84 LEU A N 1
ATOM 665 C CA . LEU A 1 84 ? -7.220 1.916 6.989 1.00 93.31 84 LEU A CA 1
ATOM 666 C C . LEU A 1 84 ? -6.480 1.670 5.674 1.00 93.31 84 LEU A C 1
ATOM 668 O O . LEU A 1 84 ? -6.692 0.637 5.043 1.00 93.31 84 LEU A O 1
ATOM 672 N N . ALA A 1 85 ? -5.592 2.590 5.285 1.00 94.50 85 ALA A N 1
ATOM 673 C CA . ALA A 1 85 ? -4.805 2.466 4.063 1.00 94.50 85 ALA A CA 1
ATOM 674 C C . ALA A 1 85 ? -3.958 1.184 4.066 1.00 94.50 85 ALA A C 1
ATOM 676 O O . ALA A 1 85 ? -3.967 0.434 3.088 1.00 94.50 85 ALA A O 1
ATOM 677 N N . PHE A 1 86 ? -3.296 0.895 5.192 1.00 93.81 86 PHE A N 1
ATOM 678 C CA . PHE A 1 86 ? -2.481 -0.306 5.366 1.00 93.81 86 PHE A CA 1
ATOM 679 C C . PHE A 1 86 ? -3.298 -1.597 5.217 1.00 93.81 86 PHE A C 1
ATOM 681 O O . PHE A 1 86 ? -2.933 -2.471 4.426 1.00 93.81 86 PHE A O 1
ATOM 688 N N . TYR A 1 87 ? -4.421 -1.723 5.930 1.00 95.69 87 TYR A N 1
ATOM 689 C CA . TYR A 1 87 ? -5.223 -2.947 5.866 1.00 95.69 87 TYR A CA 1
ATOM 690 C C . TYR A 1 87 ? -5.907 -3.122 4.506 1.00 95.69 87 TYR A C 1
ATOM 692 O O . TYR A 1 87 ? -5.974 -4.245 4.007 1.00 95.69 87 TYR A O 1
ATOM 700 N N . LEU A 1 88 ? -6.347 -2.034 3.863 1.00 95.69 88 LEU A N 1
ATOM 701 C CA . LEU A 1 88 ? -6.876 -2.071 2.496 1.00 95.69 88 LEU A CA 1
ATOM 702 C C . LEU A 1 88 ? -5.817 -2.540 1.490 1.00 95.69 88 LEU A C 1
ATOM 704 O O . LEU A 1 88 ? -6.128 -3.349 0.616 1.00 95.69 88 LEU A O 1
ATOM 708 N N . TYR A 1 89 ? -4.569 -2.079 1.622 1.00 93.94 89 TYR A N 1
ATOM 709 C CA . TYR A 1 89 ? -3.453 -2.567 0.808 1.00 93.94 89 TYR A CA 1
ATOM 710 C C . TYR A 1 89 ? -3.207 -4.064 1.041 1.00 93.94 89 TYR A C 1
ATOM 712 O O . TYR A 1 89 ? -3.092 -4.829 0.081 1.00 93.94 89 TYR A O 1
ATOM 720 N N . TYR A 1 90 ? -3.186 -4.500 2.303 1.00 92.62 90 TYR A N 1
ATOM 721 C CA . TYR A 1 90 ? -2.972 -5.902 2.664 1.00 92.62 90 TYR A CA 1
ATOM 722 C C . TYR A 1 90 ? -4.054 -6.838 2.093 1.00 92.62 90 TYR A C 1
ATOM 724 O O . TYR A 1 90 ? -3.739 -7.880 1.508 1.00 92.62 90 TYR A O 1
ATOM 732 N N . ASP A 1 91 ? -5.325 -6.435 2.190 1.00 92.50 91 ASP A N 1
ATOM 733 C CA . ASP A 1 91 ? -6.478 -7.155 1.628 1.00 92.50 91 ASP A CA 1
ATOM 734 C C . ASP A 1 91 ? -6.627 -6.976 0.102 1.00 92.50 91 ASP A C 1
ATOM 736 O O . ASP A 1 91 ? -7.578 -7.470 -0.497 1.00 92.50 91 ASP A O 1
ATOM 740 N N . LYS A 1 92 ? -5.679 -6.289 -0.552 1.00 90.12 92 LYS A N 1
ATOM 741 C CA . LYS A 1 92 ? -5.652 -6.026 -2.004 1.00 90.12 92 LYS A CA 1
ATOM 742 C C . LYS A 1 92 ? -6.849 -5.226 -2.524 1.00 90.12 92 LYS A C 1
ATOM 744 O O . LYS A 1 92 ? -7.163 -5.261 -3.713 1.00 90.12 92 LYS A O 1
ATOM 749 N N . GLN A 1 93 ? -7.458 -4.401 -1.678 1.00 92.69 93 GLN A N 1
ATOM 750 C CA . GLN A 1 93 ? -8.409 -3.365 -2.087 1.00 92.69 93 GLN A CA 1
ATOM 751 C C . GLN A 1 93 ? -7.652 -2.119 -2.576 1.00 92.69 93 GLN A C 1
ATOM 753 O O . GLN A 1 93 ? -7.770 -1.025 -2.020 1.00 92.69 93 GLN A O 1
ATOM 758 N N . ILE A 1 94 ? -6.830 -2.300 -3.615 1.00 93.12 94 ILE A N 1
ATOM 759 C CA . ILE A 1 94 ? -5.802 -1.334 -4.032 1.00 93.12 94 ILE A CA 1
ATOM 760 C C . ILE A 1 94 ? -6.362 0.060 -4.370 1.00 93.12 94 ILE A C 1
ATOM 762 O O . ILE A 1 94 ? -5.801 1.035 -3.870 1.00 93.12 94 ILE A O 1
ATOM 766 N N . PRO A 1 95 ? -7.468 0.219 -5.129 1.00 93.25 95 PRO A N 1
ATOM 767 C CA . PRO A 1 95 ? -8.022 1.550 -5.398 1.00 93.25 95 PRO A CA 1
ATOM 768 C C . PRO A 1 95 ? -8.411 2.309 -4.124 1.00 93.25 95 PRO A C 1
ATOM 770 O O . PRO A 1 95 ? -8.127 3.500 -3.999 1.00 93.25 95 PRO A O 1
ATOM 773 N N . SER A 1 96 ? -9.007 1.613 -3.153 1.00 94.56 96 SER A N 1
ATOM 774 C CA . SER A 1 96 ? -9.370 2.193 -1.859 1.00 94.56 96 SER A CA 1
ATOM 775 C C . SER A 1 96 ? -8.123 2.561 -1.053 1.00 94.56 96 SER A C 1
ATOM 777 O O . SER A 1 96 ? -8.063 3.651 -0.489 1.00 94.56 96 SER A O 1
ATOM 779 N N . ALA A 1 97 ? -7.101 1.700 -1.034 1.00 96.00 97 ALA A N 1
ATOM 780 C CA . ALA A 1 97 ? -5.832 1.993 -0.365 1.00 96.00 97 ALA A CA 1
ATOM 781 C C . ALA A 1 97 ? -5.169 3.262 -0.930 1.00 96.00 97 ALA A C 1
ATOM 783 O O . ALA A 1 97 ? -4.759 4.130 -0.161 1.00 96.00 97 ALA A O 1
ATOM 784 N N . ILE A 1 98 ? -5.144 3.419 -2.261 1.00 96.19 98 ILE A N 1
ATOM 785 C CA . ILE A 1 98 ? -4.629 4.623 -2.936 1.00 96.19 98 ILE A CA 1
ATOM 786 C C . ILE A 1 98 ? -5.376 5.870 -2.465 1.00 96.19 98 ILE A C 1
ATOM 788 O O . ILE A 1 98 ? -4.740 6.843 -2.066 1.00 96.19 98 ILE A O 1
ATOM 792 N N . GLN A 1 99 ? -6.713 5.845 -2.471 1.00 94.94 99 GLN A N 1
ATOM 793 C CA . GLN A 1 99 ? -7.521 6.983 -2.018 1.00 94.94 99 GLN A CA 1
ATOM 794 C C . GLN A 1 99 ? -7.173 7.395 -0.584 1.00 94.94 99 GLN A C 1
ATOM 796 O O . GLN A 1 99 ? -7.031 8.585 -0.298 1.00 94.94 99 GLN A O 1
ATOM 801 N N . TRP A 1 100 ? -6.992 6.422 0.311 1.00 94.06 100 TRP A N 1
ATOM 802 C CA . TRP A 1 100 ? -6.650 6.695 1.703 1.00 94.06 100 TRP A CA 1
ATOM 803 C C . TRP A 1 100 ? -5.228 7.220 1.881 1.00 94.06 100 TRP A C 1
ATOM 805 O O . TRP A 1 100 ? -5.052 8.207 2.592 1.00 94.06 100 TRP A O 1
ATOM 815 N N . TYR A 1 101 ? -4.232 6.648 1.202 1.00 95.50 101 TYR A N 1
ATOM 816 C CA . TYR A 1 101 ? -2.865 7.174 1.253 1.00 95.50 101 TYR A CA 1
ATOM 817 C C . TYR A 1 101 ? -2.759 8.593 0.682 1.00 95.50 101 TYR A C 1
ATOM 819 O O . TYR A 1 101 ? -2.082 9.432 1.272 1.00 95.50 101 TYR A O 1
ATOM 827 N N . LEU A 1 102 ? -3.449 8.894 -0.424 1.00 94.62 102 LEU A N 1
ATOM 828 C CA . LEU A 1 102 ? -3.486 10.250 -0.985 1.00 94.62 102 LEU A CA 1
ATOM 829 C C . LEU A 1 102 ? -4.087 11.250 0.007 1.00 94.62 102 LEU A C 1
ATOM 831 O O . LEU A 1 102 ? -3.499 12.300 0.252 1.00 94.62 102 LEU A O 1
ATOM 835 N N . LYS A 1 103 ? -5.207 10.887 0.636 1.00 90.94 103 LYS A N 1
ATOM 836 C CA . LYS A 1 103 ? -5.852 11.710 1.663 1.00 90.94 103 LYS A CA 1
ATOM 837 C C . LYS A 1 103 ? -4.951 11.953 2.878 1.00 90.94 103 LYS A C 1
ATOM 839 O O . LYS A 1 103 ? -4.950 13.053 3.421 1.00 90.94 103 LYS A O 1
ATOM 844 N N . GLN A 1 104 ? -4.189 10.948 3.317 1.00 89.62 104 GLN A N 1
ATOM 845 C CA . GLN A 1 104 ? -3.236 11.129 4.417 1.00 89.62 104 GLN A CA 1
ATOM 846 C C . GLN A 1 104 ? -2.113 12.092 4.028 1.00 89.62 104 GLN A C 1
ATOM 848 O O . GLN A 1 104 ? -1.856 13.042 4.767 1.00 89.62 104 GLN A O 1
ATOM 853 N N . LEU A 1 105 ? -1.533 11.935 2.832 1.00 91.12 105 LEU A N 1
ATOM 854 C CA . LEU A 1 105 ? -0.461 12.800 2.331 1.00 91.12 105 LEU A CA 1
ATOM 855 C C . LEU A 1 105 ? -0.824 14.290 2.292 1.00 91.12 105 LEU A C 1
ATOM 857 O O . LEU A 1 105 ? 0.055 15.121 2.520 1.00 91.12 105 LEU A O 1
ATOM 861 N N . GLU A 1 106 ? -2.082 14.639 2.009 1.00 87.38 106 GLU A N 1
ATOM 862 C CA . GLU A 1 106 ? -2.555 16.035 2.005 1.00 87.38 106 GLU A CA 1
ATOM 863 C C . GLU A 1 106 ? -2.442 16.704 3.378 1.00 87.38 106 GLU A C 1
ATOM 865 O O . GLU A 1 106 ? -2.312 17.923 3.474 1.00 87.38 106 GLU A O 1
ATOM 870 N N . SER A 1 107 ? -2.486 15.908 4.445 1.00 84.06 107 SER A N 1
ATOM 871 C CA . SER A 1 107 ? -2.536 16.394 5.821 1.00 84.06 107 SER A CA 1
ATOM 872 C C . SER A 1 107 ? -1.333 15.973 6.671 1.00 84.06 107 SER A C 1
ATOM 874 O O . SER A 1 107 ? -1.301 16.308 7.860 1.00 84.06 107 SER A O 1
ATOM 876 N N . GLU A 1 108 ? -0.377 15.253 6.075 1.00 86.75 108 GLU A N 1
ATOM 877 C CA . GLU A 1 108 ? 0.786 14.684 6.749 1.00 86.75 108 GLU A CA 1
ATOM 878 C C . GLU A 1 108 ? 1.861 15.745 6.996 1.00 86.75 108 GLU A C 1
ATOM 880 O O . GLU A 1 108 ? 2.376 16.388 6.074 1.00 86.75 108 GLU A O 1
ATOM 885 N N . THR A 1 109 ? 2.217 15.904 8.265 1.00 85.62 109 THR A N 1
ATOM 886 C CA . THR A 1 109 ? 3.233 16.852 8.728 1.00 85.62 109 THR A CA 1
ATOM 887 C C . THR A 1 109 ? 4.535 16.161 9.103 1.00 85.62 109 THR A C 1
ATOM 889 O O . THR A 1 109 ? 5.587 16.801 9.092 1.00 85.62 109 THR A O 1
ATOM 892 N N . TYR A 1 110 ? 4.491 14.867 9.427 1.00 87.12 110 TYR A N 1
ATOM 893 C CA . TYR A 1 110 ? 5.666 14.108 9.810 1.00 87.12 110 TYR A CA 1
ATOM 894 C C . TYR A 1 110 ? 6.381 13.562 8.575 1.00 87.12 110 TYR A C 1
ATOM 896 O O . TYR A 1 110 ? 5.830 12.818 7.763 1.00 87.12 110 TYR A O 1
ATOM 904 N N . ILE A 1 111 ? 7.643 13.962 8.408 1.00 87.62 111 ILE A N 1
ATOM 905 C CA . ILE A 1 111 ? 8.383 13.711 7.168 1.00 87.62 111 ILE A CA 1
ATOM 906 C C . ILE A 1 111 ? 8.608 12.211 6.909 1.00 87.62 111 ILE A C 1
ATOM 908 O O . ILE A 1 111 ? 8.565 11.774 5.760 1.00 87.62 111 ILE A O 1
ATOM 912 N N . TYR A 1 112 ? 8.783 11.412 7.965 1.00 86.75 112 TYR A N 1
ATOM 913 C CA . TYR A 1 112 ? 8.982 9.967 7.845 1.00 86.75 112 TYR A CA 1
ATOM 914 C C . TYR A 1 112 ? 7.699 9.250 7.414 1.00 86.75 112 TYR A C 1
ATOM 916 O O . TYR A 1 112 ? 7.736 8.440 6.487 1.00 86.75 112 TYR A O 1
ATOM 924 N N . ASP A 1 113 ? 6.551 9.605 7.995 1.00 88.75 113 ASP A N 1
ATOM 925 C CA . ASP A 1 113 ? 5.260 9.044 7.580 1.00 88.75 113 ASP A CA 1
ATOM 926 C C . ASP A 1 113 ? 4.941 9.427 6.140 1.00 88.75 113 ASP A C 1
ATOM 928 O O . ASP A 1 113 ? 4.547 8.577 5.340 1.00 88.75 113 ASP A O 1
ATOM 932 N N . LYS A 1 114 ? 5.267 10.662 5.747 1.00 91.50 114 LYS A N 1
ATOM 933 C CA . LYS A 1 114 ? 5.179 11.102 4.355 1.00 91.50 114 LYS A CA 1
ATOM 934 C C . LYS A 1 114 ? 6.033 10.236 3.427 1.00 91.50 114 LYS A C 1
ATOM 936 O O . LYS A 1 114 ? 5.559 9.847 2.358 1.00 91.50 114 LYS A O 1
ATOM 941 N N . ALA A 1 115 ? 7.272 9.907 3.796 1.00 92.19 115 ALA A N 1
ATOM 942 C CA . ALA A 1 115 ? 8.121 9.019 2.998 1.00 92.19 115 ALA A CA 1
ATOM 943 C C . ALA A 1 115 ? 7.513 7.615 2.861 1.00 92.19 115 ALA A C 1
ATOM 945 O O . ALA A 1 115 ? 7.497 7.060 1.756 1.00 92.19 115 ALA A O 1
ATOM 946 N N . ASN A 1 116 ? 6.962 7.078 3.950 1.00 90.94 116 ASN A N 1
ATOM 947 C CA . ASN A 1 116 ? 6.331 5.761 3.990 1.00 90.94 116 ASN A CA 1
ATOM 948 C C . ASN A 1 116 ? 5.026 5.710 3.184 1.00 90.94 116 ASN A C 1
ATOM 950 O O . ASN A 1 116 ? 4.808 4.757 2.440 1.00 90.94 116 ASN A O 1
ATOM 954 N N . HIS A 1 117 ? 4.180 6.741 3.246 1.00 93.56 117 HIS A N 1
ATOM 955 C CA . HIS A 1 117 ? 2.951 6.806 2.445 1.00 93.56 117 HIS A CA 1
ATOM 956 C C . HIS A 1 117 ? 3.261 6.942 0.952 1.00 93.56 117 HIS A C 1
ATOM 958 O O . HIS A 1 117 ? 2.607 6.297 0.136 1.00 93.56 117 HIS A O 1
ATOM 964 N N . ASN A 1 118 ? 4.290 7.716 0.574 1.00 95.88 118 ASN A N 1
ATOM 965 C CA . ASN A 1 118 ? 4.756 7.755 -0.817 1.00 95.88 118 ASN A CA 1
ATOM 966 C C . ASN A 1 118 ? 5.260 6.369 -1.274 1.00 95.88 118 ASN A C 1
ATOM 968 O O . ASN A 1 118 ? 4.891 5.916 -2.354 1.00 95.88 118 ASN A O 1
ATOM 972 N N . ALA A 1 119 ? 6.035 5.655 -0.449 1.00 94.69 119 ALA A N 1
ATOM 973 C CA . ALA A 1 119 ? 6.476 4.292 -0.768 1.00 94.69 119 ALA A CA 1
ATOM 974 C C . ALA A 1 119 ? 5.293 3.318 -0.931 1.00 94.69 119 ALA A C 1
ATOM 976 O O . ALA A 1 119 ? 5.247 2.548 -1.891 1.00 94.69 119 ALA A O 1
ATOM 977 N N . ALA A 1 120 ? 4.304 3.385 -0.036 1.00 95.38 120 ALA A N 1
ATOM 978 C CA . ALA A 1 120 ? 3.108 2.551 -0.099 1.00 95.38 120 ALA A CA 1
ATOM 979 C C . ALA A 1 120 ? 2.253 2.841 -1.345 1.00 95.38 120 ALA A C 1
ATOM 981 O O . ALA A 1 120 ? 1.731 1.914 -1.965 1.00 95.38 120 ALA A O 1
ATOM 982 N N . LEU A 1 121 ? 2.160 4.107 -1.769 1.00 97.50 121 LEU A N 1
ATOM 983 C CA . LEU A 1 121 ? 1.519 4.472 -3.034 1.00 97.50 121 LEU A CA 1
ATOM 984 C C . LEU A 1 121 ? 2.246 3.873 -4.232 1.00 97.50 121 LEU A C 1
ATOM 986 O O . LEU A 1 121 ? 1.585 3.309 -5.099 1.00 97.50 121 LEU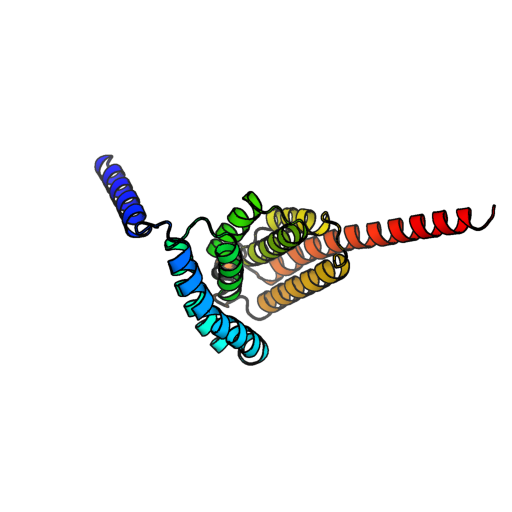 A O 1
ATOM 990 N N . ALA A 1 122 ? 3.579 3.934 -4.271 1.00 97.31 122 ALA A N 1
ATOM 991 C CA . ALA A 1 122 ? 4.345 3.314 -5.348 1.00 97.31 122 ALA A CA 1
ATOM 992 C C . ALA A 1 122 ? 4.047 1.806 -5.459 1.00 97.31 122 ALA A C 1
ATOM 994 O O . ALA A 1 122 ? 3.809 1.309 -6.559 1.00 97.31 122 ALA A O 1
ATOM 995 N N . LEU A 1 123 ? 3.964 1.092 -4.330 1.00 96.00 123 LEU A N 1
ATOM 996 C CA . LEU A 1 123 ? 3.556 -0.317 -4.316 1.00 96.00 123 LEU A CA 1
ATOM 997 C C . LEU A 1 123 ? 2.128 -0.506 -4.836 1.00 96.00 123 LEU A C 1
ATOM 999 O O . LEU A 1 123 ? 1.894 -1.367 -5.679 1.00 96.00 123 LEU A O 1
ATOM 1003 N N . CYS A 1 124 ? 1.171 0.312 -4.393 1.00 95.94 124 CYS A N 1
ATOM 1004 C CA . CYS A 1 124 ? -0.203 0.253 -4.893 1.00 95.94 124 CYS A CA 1
ATOM 1005 C C . CYS A 1 124 ? -0.270 0.455 -6.416 1.00 95.94 124 CYS A C 1
ATOM 1007 O O . CYS A 1 124 ? -0.964 -0.287 -7.110 1.00 95.94 124 CYS A O 1
ATOM 1009 N N . PHE A 1 125 ? 0.480 1.420 -6.950 1.00 95.88 125 PHE A N 1
ATOM 1010 C CA . PHE A 1 125 ? 0.538 1.694 -8.385 1.00 95.88 125 PHE A CA 1
ATOM 1011 C C . PHE A 1 125 ? 1.171 0.552 -9.191 1.00 95.88 125 PHE A C 1
ATOM 1013 O O . PHE A 1 125 ? 0.775 0.338 -10.340 1.00 95.88 125 PHE A O 1
ATOM 1020 N N . ALA A 1 126 ? 2.048 -0.248 -8.577 1.00 93.81 126 ALA A N 1
ATOM 1021 C CA . ALA A 1 126 ? 2.549 -1.495 -9.155 1.00 93.81 126 ALA A CA 1
ATOM 1022 C C . ALA A 1 126 ? 1.433 -2.528 -9.377 1.00 93.81 126 ALA A C 1
ATOM 1024 O O . ALA A 1 126 ? 1.367 -3.149 -10.433 1.00 93.81 126 ALA A O 1
ATOM 1025 N N . TYR A 1 127 ? 0.499 -2.671 -8.429 1.00 91.31 127 TYR A N 1
ATOM 1026 C CA . TYR A 1 127 ? -0.634 -3.602 -8.559 1.00 91.31 127 TYR A CA 1
ATOM 1027 C C . TYR A 1 127 ? -1.662 -3.188 -9.619 1.00 91.31 127 TYR A C 1
ATOM 1029 O O . TYR A 1 127 ? -2.463 -4.018 -10.051 1.00 91.31 127 TYR A O 1
ATOM 1037 N N . ILE A 1 128 ? -1.658 -1.923 -10.050 1.00 91.81 128 ILE A N 1
ATOM 1038 C CA . ILE A 1 128 ? -2.611 -1.407 -11.045 1.00 91.81 128 ILE A CA 1
ATOM 1039 C C . ILE A 1 128 ? -1.965 -0.964 -12.358 1.00 91.81 128 ILE A C 1
ATOM 1041 O O . ILE A 1 128 ? -2.664 -0.459 -13.239 1.00 91.81 128 ILE A O 1
ATOM 1045 N N . GLY A 1 129 ? -0.659 -1.172 -12.533 1.00 90.62 129 GLY A N 1
ATOM 1046 C CA . GLY A 1 129 ? -0.018 -0.974 -13.827 1.00 90.62 129 GLY A CA 1
ATOM 1047 C C . GLY A 1 129 ? 0.383 0.466 -14.153 1.00 90.62 129 GLY A C 1
ATOM 1048 O O . GLY A 1 129 ? 0.577 0.769 -15.324 1.00 90.62 129 GLY A O 1
ATOM 1049 N N . GLU A 1 130 ? 0.473 1.360 -13.167 1.00 93.69 130 GLU A N 1
ATOM 1050 C CA . GLU A 1 130 ? 0.702 2.801 -13.381 1.00 93.69 130 GLU A CA 1
ATOM 1051 C C . GLU A 1 130 ? 2.187 3.166 -13.225 1.00 93.69 130 GLU A C 1
ATOM 1053 O O . GLU A 1 130 ? 2.612 3.665 -12.182 1.00 93.69 130 GLU A O 1
ATOM 1058 N N . LEU A 1 131 ? 2.991 2.898 -14.260 1.00 93.38 131 LEU A N 1
ATOM 1059 C CA . LEU A 1 131 ? 4.455 3.060 -14.225 1.00 93.38 131 LEU A CA 1
ATOM 1060 C C . LEU A 1 131 ? 4.905 4.487 -13.877 1.00 93.38 131 LEU A C 1
ATOM 1062 O O . LEU A 1 131 ? 5.769 4.657 -13.018 1.00 93.38 131 LEU A O 1
ATOM 1066 N N . ASP A 1 132 ? 4.277 5.501 -14.474 1.00 95.81 132 ASP A N 1
ATOM 1067 C CA . ASP A 1 132 ? 4.613 6.907 -14.213 1.00 95.81 132 ASP A CA 1
ATOM 1068 C C . ASP A 1 132 ? 4.364 7.270 -12.744 1.00 95.81 132 ASP A C 1
ATOM 1070 O O . ASP A 1 132 ? 5.154 7.969 -12.107 1.00 95.81 132 ASP A O 1
ATOM 1074 N N . SER A 1 133 ? 3.285 6.738 -12.163 1.00 97.44 133 SER A N 1
ATOM 1075 C CA . SER A 1 133 ? 2.972 6.964 -10.753 1.00 97.44 133 SER A CA 1
ATOM 1076 C C . SER A 1 133 ? 3.992 6.280 -9.841 1.00 97.44 133 SER A C 1
ATOM 1078 O O . SER A 1 133 ? 4.433 6.889 -8.867 1.00 97.44 133 SER A O 1
ATOM 1080 N N . ILE A 1 134 ? 4.434 5.059 -10.167 1.00 97.06 134 ILE A N 1
ATOM 1081 C CA . ILE A 1 134 ? 5.516 4.384 -9.430 1.00 97.06 134 ILE A CA 1
ATOM 1082 C C . ILE A 1 134 ? 6.754 5.285 -9.382 1.00 97.06 134 ILE A C 1
ATOM 1084 O O . ILE A 1 134 ? 7.272 5.552 -8.298 1.00 97.06 134 ILE A O 1
ATOM 1088 N N . GLU A 1 135 ? 7.194 5.811 -10.526 1.00 97.50 135 GLU A N 1
ATOM 1089 C CA . GLU A 1 135 ? 8.363 6.691 -10.595 1.00 97.50 135 GLU A CA 1
ATOM 1090 C C . GLU A 1 135 ? 8.194 7.964 -9.752 1.00 97.50 135 GLU A C 1
ATOM 1092 O O . GLU A 1 135 ? 9.082 8.313 -8.966 1.00 97.50 135 GLU A O 1
ATOM 1097 N N . ILE A 1 136 ? 7.053 8.649 -9.868 1.00 97.75 136 ILE A N 1
ATOM 1098 C CA . ILE A 1 136 ? 6.768 9.879 -9.114 1.00 97.75 136 ILE A CA 1
ATOM 1099 C C . ILE A 1 136 ? 6.844 9.626 -7.605 1.00 97.75 136 ILE A C 1
ATOM 1101 O O . ILE A 1 136 ? 7.497 10.376 -6.873 1.00 97.75 136 ILE A O 1
ATOM 1105 N N . TYR A 1 137 ? 6.178 8.577 -7.125 1.00 97.19 137 TYR A N 1
ATOM 1106 C CA . TYR A 1 137 ? 6.057 8.308 -5.695 1.00 97.19 137 TYR A CA 1
ATOM 1107 C C . TYR A 1 137 ? 7.339 7.721 -5.090 1.00 97.19 137 TYR A C 1
ATOM 1109 O O . TYR A 1 137 ? 7.685 8.071 -3.959 1.00 97.19 137 TYR A O 1
ATOM 1117 N N . LEU A 1 138 ? 8.114 6.938 -5.847 1.00 96.06 138 LEU A N 1
ATOM 1118 C CA . LEU A 1 138 ? 9.451 6.506 -5.427 1.00 96.06 138 LEU A CA 1
ATOM 1119 C C . LEU A 1 138 ? 10.407 7.687 -5.269 1.00 96.06 138 LEU A C 1
ATOM 1121 O O . LEU A 1 138 ? 11.051 7.814 -4.229 1.00 96.06 138 LEU A O 1
ATOM 1125 N N . ASN A 1 139 ? 10.449 8.594 -6.250 1.00 95.19 139 ASN A N 1
ATOM 1126 C CA . ASN A 1 139 ? 11.277 9.795 -6.156 1.00 95.19 139 ASN A CA 1
ATOM 1127 C C . ASN A 1 139 ? 10.924 10.633 -4.923 1.00 95.19 139 ASN A C 1
ATOM 1129 O O . ASN A 1 139 ? 11.821 11.035 -4.187 1.00 95.19 139 ASN A O 1
ATOM 1133 N N . ARG A 1 140 ? 9.628 10.841 -4.655 1.00 94.88 140 ARG A N 1
ATOM 1134 C CA . ARG A 1 140 ? 9.159 11.568 -3.462 1.00 94.88 140 ARG A CA 1
ATOM 1135 C C . ARG A 1 140 ? 9.547 10.874 -2.156 1.00 94.88 140 ARG A C 1
ATOM 1137 O O . ARG A 1 140 ? 9.915 11.549 -1.1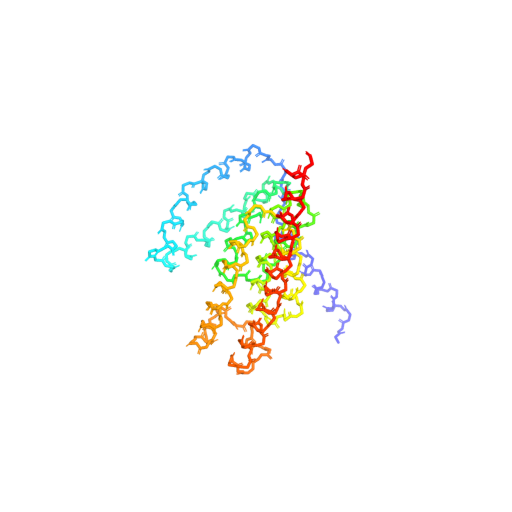97 1.00 94.88 140 ARG A O 1
ATOM 1144 N N . SER A 1 141 ? 9.467 9.544 -2.104 1.00 94.12 141 SER A N 1
ATOM 1145 C CA . SER A 1 141 ? 9.843 8.775 -0.913 1.00 94.12 141 SER A CA 1
ATOM 1146 C C . SER A 1 141 ? 11.351 8.825 -0.643 1.00 94.12 141 SER A C 1
ATOM 1148 O O . SER A 1 141 ? 11.780 8.988 0.502 1.00 94.12 141 SER A O 1
ATOM 1150 N N . PHE A 1 142 ? 12.173 8.706 -1.688 1.00 91.88 142 PHE A N 1
ATOM 1151 C CA . PHE A 1 142 ? 13.631 8.635 -1.550 1.00 91.88 142 PHE A CA 1
ATOM 1152 C C . PHE A 1 142 ? 14.292 10.015 -1.461 1.00 91.88 142 PHE A C 1
ATOM 1154 O O . PHE A 1 142 ? 15.383 10.131 -0.906 1.00 91.88 142 PHE A O 1
ATOM 1161 N N . SER A 1 143 ? 13.628 11.083 -1.917 1.00 90.38 143 SER A N 1
ATOM 1162 C CA . SER A 1 143 ? 14.089 12.461 -1.697 1.00 90.38 143 SER A CA 1
ATOM 1163 C C . SER A 1 143 ? 14.000 12.911 -0.238 1.00 90.38 143 SER A C 1
ATOM 1165 O O . SER A 1 143 ? 14.597 13.918 0.126 1.00 90.38 143 SER A O 1
ATOM 1167 N N . ILE A 1 144 ? 13.238 12.195 0.591 1.00 89.44 144 ILE A N 1
ATOM 1168 C CA . ILE A 1 144 ? 13.130 12.478 2.019 1.00 89.44 144 ILE A CA 1
ATOM 1169 C C . ILE A 1 144 ? 14.299 11.807 2.743 1.00 89.44 144 ILE A C 1
ATOM 1171 O O . ILE A 1 144 ? 14.342 10.581 2.880 1.00 89.44 144 ILE A O 1
ATOM 1175 N N . ASP A 1 145 ? 15.239 12.627 3.204 1.00 81.38 145 ASP A N 1
ATOM 1176 C CA . ASP A 1 145 ? 16.359 12.179 4.026 1.00 81.38 145 ASP A CA 1
ATOM 1177 C C . ASP A 1 145 ? 15.867 11.761 5.426 1.00 81.38 145 ASP A C 1
ATOM 1179 O O . ASP A 1 145 ? 14.928 12.335 5.982 1.00 81.38 145 ASP A O 1
ATOM 1183 N N . GLY A 1 146 ? 16.485 10.722 5.986 1.00 73.62 146 GLY A N 1
ATOM 1184 C CA . GLY A 1 146 ? 16.115 10.139 7.273 1.00 73.62 146 GLY A CA 1
ATOM 1185 C C . GLY A 1 146 ? 17.094 9.040 7.677 1.00 73.62 146 GLY A C 1
ATOM 1186 O O . GLY A 1 146 ? 17.747 8.453 6.815 1.00 73.62 146 GLY A O 1
ATOM 1187 N N . TYR A 1 147 ? 17.198 8.764 8.982 1.00 60.19 147 TYR A N 1
ATOM 1188 C CA . TYR A 1 147 ? 18.161 7.800 9.545 1.00 60.19 147 TYR A CA 1
ATOM 1189 C C . TYR A 1 147 ? 18.071 6.395 8.917 1.00 60.19 147 TYR A C 1
ATOM 1191 O O . TYR A 1 147 ? 19.054 5.664 8.861 1.00 60.19 147 TYR A O 1
ATOM 1199 N N . ASP A 1 148 ? 16.900 6.029 8.405 1.00 78.06 148 ASP A N 1
ATOM 1200 C CA . ASP A 1 148 ? 16.576 4.712 7.871 1.00 78.06 148 ASP A CA 1
ATOM 1201 C C . ASP A 1 148 ? 16.450 4.676 6.339 1.00 78.06 148 ASP A C 1
ATOM 1203 O O . ASP A 1 148 ? 15.988 3.675 5.792 1.00 78.06 148 ASP A O 1
ATOM 1207 N N . LYS A 1 149 ? 16.842 5.737 5.620 1.00 83.75 149 LYS A N 1
ATOM 1208 C CA . LYS A 1 149 ? 16.597 5.858 4.172 1.00 83.75 149 LYS A CA 1
ATOM 1209 C C . LYS A 1 149 ? 17.112 4.657 3.374 1.00 83.75 149 LYS A C 1
ATOM 1211 O O . LYS A 1 149 ? 16.361 4.109 2.572 1.00 83.75 149 LYS A O 1
ATOM 1216 N N . ASN A 1 150 ? 18.325 4.182 3.647 1.00 85.44 150 ASN A N 1
ATOM 1217 C CA . ASN A 1 150 ? 18.879 3.005 2.970 1.00 85.44 150 ASN A CA 1
ATOM 1218 C C . ASN A 1 150 ? 18.112 1.717 3.283 1.00 85.44 150 ASN A C 1
ATOM 1220 O O . ASN A 1 150 ? 17.840 0.931 2.376 1.00 85.44 150 ASN A O 1
ATOM 1224 N N . LEU A 1 151 ? 17.703 1.523 4.540 1.00 85.62 151 LEU A N 1
ATOM 1225 C CA . LEU A 1 151 ? 16.881 0.378 4.942 1.00 85.62 151 LEU A CA 1
ATOM 1226 C C . LEU A 1 151 ? 15.503 0.429 4.274 1.00 85.62 151 LEU A C 1
ATOM 1228 O O . LEU A 1 151 ? 15.010 -0.591 3.794 1.00 85.62 151 LEU A O 1
ATOM 1232 N N . ARG A 1 152 ? 14.903 1.620 4.178 1.00 87.00 152 ARG A N 1
ATOM 1233 C CA . ARG A 1 152 ? 13.637 1.846 3.475 1.00 87.00 152 ARG A CA 1
ATOM 1234 C C . ARG A 1 152 ? 13.764 1.547 1.983 1.00 87.00 152 ARG A C 1
ATOM 1236 O O . ARG A 1 152 ? 12.911 0.845 1.450 1.00 87.00 152 ARG A O 1
ATOM 1243 N N . ILE A 1 153 ? 14.822 2.027 1.323 1.00 90.62 153 ILE A N 1
ATOM 1244 C CA . ILE A 1 153 ? 15.101 1.737 -0.094 1.00 90.62 153 ILE A CA 1
ATOM 1245 C C . ILE A 1 153 ? 15.224 0.224 -0.308 1.00 90.62 153 ILE A C 1
ATOM 1247 O O . ILE A 1 153 ? 14.537 -0.320 -1.168 1.00 90.62 153 ILE A O 1
ATOM 1251 N N . GLN A 1 154 ? 16.040 -0.465 0.495 1.00 89.12 154 GLN A N 1
ATOM 1252 C CA . GLN A 1 154 ? 16.236 -1.917 0.387 1.00 89.12 154 GLN A CA 1
ATOM 1253 C C . GLN A 1 154 ? 14.936 -2.697 0.620 1.00 89.12 154 GLN A C 1
ATOM 1255 O O . GLN A 1 154 ? 14.575 -3.550 -0.186 1.00 89.12 154 GLN A O 1
ATOM 1260 N N . SER A 1 155 ? 14.198 -2.368 1.683 1.00 90.19 155 SER A N 1
ATOM 1261 C CA . SER A 1 155 ? 12.893 -2.972 1.978 1.00 90.19 155 SER A CA 1
ATOM 1262 C C . SER A 1 155 ? 11.911 -2.789 0.819 1.00 90.19 155 SER A C 1
ATOM 1264 O O . SER A 1 155 ? 11.206 -3.720 0.428 1.00 90.19 155 SER A O 1
ATOM 1266 N N . LEU A 1 156 ? 11.896 -1.601 0.209 1.00 91.44 156 LEU A N 1
ATOM 1267 C CA . LEU A 1 156 ? 11.005 -1.310 -0.902 1.00 91.44 156 LEU A CA 1
ATOM 1268 C C . LEU A 1 156 ? 11.389 -2.080 -2.168 1.00 91.44 156 LEU A C 1
ATOM 1270 O O . LEU A 1 156 ? 10.505 -2.644 -2.806 1.00 91.44 156 LEU A O 1
ATOM 1274 N N . VAL A 1 157 ? 12.681 -2.162 -2.499 1.00 93.12 157 VAL A N 1
ATOM 1275 C CA . VAL A 1 157 ? 13.183 -2.991 -3.609 1.00 93.12 157 VAL A CA 1
ATOM 1276 C C . VAL A 1 157 ? 12.732 -4.443 -3.439 1.00 93.12 157 VAL A C 1
ATOM 1278 O O . VAL A 1 157 ? 12.126 -4.988 -4.360 1.00 93.12 157 VAL A O 1
ATOM 1281 N N . ASN A 1 158 ? 12.912 -5.024 -2.248 1.00 93.69 158 ASN A N 1
ATOM 1282 C CA . ASN A 1 158 ? 12.484 -6.395 -1.959 1.00 93.69 158 ASN A CA 1
ATOM 1283 C C . ASN A 1 158 ? 10.973 -6.584 -2.188 1.00 93.69 158 ASN A C 1
ATOM 1285 O O . ASN A 1 158 ? 10.562 -7.547 -2.828 1.00 93.69 158 ASN A O 1
ATOM 1289 N N . ASN A 1 159 ? 10.138 -5.638 -1.743 1.00 93.75 159 ASN A N 1
ATOM 1290 C CA . ASN A 1 159 ? 8.690 -5.699 -1.977 1.00 93.75 159 ASN A CA 1
ATOM 1291 C C . ASN A 1 159 ? 8.335 -5.671 -3.476 1.00 93.75 159 ASN A C 1
ATOM 1293 O O . ASN A 1 159 ? 7.427 -6.378 -3.911 1.00 93.75 159 ASN A O 1
ATOM 1297 N N . PHE A 1 160 ? 9.034 -4.872 -4.287 1.00 94.44 160 PHE A N 1
ATOM 1298 C CA . PHE A 1 160 ? 8.822 -4.850 -5.738 1.00 94.44 160 PHE A CA 1
ATOM 1299 C C . PHE A 1 160 ? 9.289 -6.146 -6.416 1.00 94.44 160 PHE A C 1
ATOM 1301 O O . PHE A 1 160 ? 8.614 -6.633 -7.324 1.00 94.44 160 PHE A O 1
ATOM 1308 N N . GLU A 1 161 ? 10.397 -6.735 -5.971 1.00 93.69 161 GLU A N 1
ATOM 1309 C CA . GLU A 1 161 ? 10.855 -8.048 -6.442 1.00 93.69 161 GLU A CA 1
ATOM 1310 C C . GLU A 1 161 ? 9.848 -9.157 -6.108 1.00 93.69 161 GLU A C 1
ATOM 1312 O O . GLU A 1 161 ? 9.554 -10.005 -6.955 1.00 93.69 161 GLU A O 1
ATOM 1317 N N . GLU A 1 162 ? 9.252 -9.123 -4.915 1.00 90.88 162 GLU A N 1
ATOM 1318 C CA . GLU A 1 162 ? 8.173 -10.038 -4.540 1.00 90.88 162 GLU A CA 1
ATOM 1319 C C . GLU A 1 162 ? 6.951 -9.873 -5.450 1.00 90.88 162 GLU A C 1
ATOM 1321 O O . GLU A 1 162 ? 6.442 -10.870 -5.961 1.00 90.88 162 GLU A O 1
ATOM 1326 N N . ILE A 1 163 ? 6.533 -8.636 -5.746 1.00 90.31 163 ILE A N 1
ATOM 1327 C CA . ILE A 1 163 ? 5.443 -8.368 -6.700 1.00 90.31 163 ILE A CA 1
ATOM 1328 C C . ILE A 1 163 ? 5.785 -8.918 -8.090 1.00 90.31 163 ILE A C 1
ATOM 1330 O O . ILE A 1 163 ? 4.945 -9.552 -8.727 1.00 90.31 163 ILE A O 1
ATOM 1334 N N . ALA A 1 164 ? 7.015 -8.715 -8.568 1.00 90.94 164 ALA A N 1
ATOM 1335 C CA . ALA A 1 164 ? 7.461 -9.221 -9.867 1.00 90.94 164 ALA A CA 1
ATOM 1336 C C . ALA A 1 164 ? 7.414 -10.753 -9.926 1.00 90.94 164 ALA A C 1
ATOM 1338 O O . ALA A 1 164 ? 6.982 -11.337 -10.926 1.00 90.94 164 ALA A O 1
ATOM 1339 N N . LYS A 1 165 ? 7.815 -11.410 -8.836 1.00 87.94 165 LYS A N 1
ATOM 1340 C CA . LYS A 1 165 ? 7.745 -12.863 -8.688 1.00 87.94 165 LYS A CA 1
ATOM 1341 C C . LYS A 1 165 ? 6.299 -13.355 -8.645 1.00 87.94 165 LYS A C 1
ATOM 1343 O O . LYS A 1 165 ? 5.965 -14.301 -9.354 1.00 87.94 165 LYS A O 1
ATOM 1348 N N . GLU A 1 166 ? 5.434 -12.710 -7.864 1.00 85.81 166 GLU A N 1
ATOM 1349 C CA . GLU A 1 166 ? 4.005 -13.036 -7.794 1.00 85.81 166 GLU A CA 1
ATOM 1350 C C . GLU A 1 166 ? 3.322 -12.880 -9.156 1.00 85.81 166 GLU A C 1
ATOM 1352 O O . GLU A 1 166 ? 2.565 -13.761 -9.560 1.00 85.81 166 GLU A O 1
ATOM 1357 N N . LEU A 1 167 ? 3.635 -11.819 -9.902 1.00 84.75 167 LEU A N 1
ATOM 1358 C CA . LEU A 1 167 ? 3.155 -11.624 -11.269 1.00 84.75 167 LEU A CA 1
ATOM 1359 C C . LEU A 1 167 ? 3.622 -12.744 -12.199 1.00 84.75 167 LEU A C 1
ATOM 1361 O O . LEU A 1 167 ? 2.819 -13.287 -12.948 1.00 84.75 167 LEU A O 1
ATOM 1365 N N . SER A 1 168 ? 4.898 -13.121 -12.135 1.00 79.75 168 SER A N 1
ATOM 1366 C CA . SER A 1 168 ? 5.468 -14.136 -13.031 1.00 79.75 168 SER A CA 1
ATOM 1367 C C . SER A 1 168 ? 4.925 -15.541 -12.750 1.00 79.75 168 SER A C 1
ATOM 1369 O O . SER A 1 168 ? 4.718 -16.324 -13.673 1.00 79.75 168 SER A O 1
ATOM 1371 N N . CYS A 1 169 ? 4.679 -15.874 -11.480 1.00 77.38 169 CYS A N 1
ATOM 1372 C CA . CYS A 1 169 ? 4.213 -17.203 -11.082 1.00 77.38 169 CYS A CA 1
ATOM 1373 C C . CYS A 1 169 ? 2.684 -17.327 -11.037 1.00 77.38 169 CYS A C 1
ATOM 1375 O O . CYS A 1 169 ? 2.160 -18.406 -11.290 1.00 77.38 169 CYS A O 1
ATOM 1377 N N . ASN A 1 170 ? 1.970 -16.249 -10.698 1.00 77.62 170 ASN A N 1
ATOM 1378 C CA . ASN A 1 170 ? 0.557 -16.275 -10.309 1.00 77.62 170 ASN A CA 1
ATOM 1379 C C . ASN A 1 170 ? -0.245 -15.097 -10.892 1.00 77.62 170 ASN A C 1
ATOM 1381 O O . ASN A 1 170 ? -1.167 -14.587 -10.253 1.00 77.62 170 ASN A O 1
ATOM 1385 N N . PHE A 1 171 ? 0.041 -14.680 -12.127 1.00 74.62 171 PHE A N 1
ATOM 1386 C CA . PHE A 1 171 ? -0.667 -13.572 -12.785 1.00 74.62 171 PHE A CA 1
ATOM 1387 C C . PHE A 1 171 ? -2.197 -13.693 -12.807 1.00 74.62 171 PHE A C 1
ATOM 1389 O O . PHE A 1 171 ? -2.917 -12.692 -12.823 1.00 74.62 171 PHE A O 1
ATOM 1396 N N . LEU A 1 172 ? -2.717 -14.922 -12.809 1.00 75.75 172 LEU A N 1
ATOM 1397 C CA . LEU A 1 172 ? -4.155 -15.195 -12.805 1.00 75.75 172 LEU A CA 1
ATOM 1398 C C . LEU A 1 172 ? -4.821 -14.942 -11.439 1.00 75.75 172 LEU A C 1
ATOM 1400 O O . LEU A 1 172 ? -6.049 -14.920 -11.362 1.00 75.75 172 LEU A O 1
ATOM 1404 N N . SER A 1 173 ? -4.047 -14.672 -10.381 1.00 81.94 173 SER A N 1
ATOM 1405 C CA . SER A 1 173 ? -4.557 -14.299 -9.055 1.00 81.94 173 SER A CA 1
ATOM 1406 C C . SER A 1 173 ? -5.508 -13.101 -9.125 1.00 81.94 173 SER A C 1
ATOM 1408 O O . SER A 1 173 ? -5.266 -12.140 -9.857 1.00 81.94 173 SER A O 1
ATOM 1410 N N . SER A 1 174 ? -6.590 -13.113 -8.344 1.00 81.19 174 SER A N 1
ATOM 1411 C CA . SER A 1 174 ? -7.525 -11.979 -8.231 1.00 81.19 174 SER A CA 1
ATOM 1412 C C . SER A 1 174 ? -6.835 -10.660 -7.874 1.00 81.19 174 SER A C 1
ATOM 1414 O O . SER A 1 174 ? -7.308 -9.596 -8.276 1.00 81.19 174 SER A O 1
ATOM 1416 N N . ASP A 1 175 ? -5.695 -10.742 -7.191 1.00 81.62 175 ASP A N 1
ATOM 1417 C CA . ASP A 1 175 ? -4.909 -9.606 -6.708 1.00 81.62 175 ASP A CA 1
ATOM 1418 C C . ASP A 1 175 ? -4.372 -8.723 -7.849 1.00 81.62 175 ASP A C 1
ATOM 1420 O O . ASP A 1 175 ? -4.158 -7.530 -7.654 1.00 81.62 175 ASP A O 1
ATOM 1424 N N . PHE A 1 176 ? -4.224 -9.280 -9.058 1.00 84.31 176 PHE A N 1
ATOM 1425 C CA . PHE A 1 176 ? -3.767 -8.568 -10.261 1.00 84.31 176 PHE A CA 1
ATOM 1426 C C . PHE A 1 176 ? -4.879 -8.340 -11.291 1.00 84.31 176 PHE A C 1
ATOM 1428 O O . PHE A 1 176 ? -4.610 -8.024 -12.450 1.00 84.31 176 PHE A O 1
ATOM 1435 N N . SER A 1 177 ? -6.145 -8.489 -10.893 1.00 85.12 177 SER A N 1
ATOM 1436 C CA . SER A 1 177 ? -7.302 -8.334 -11.789 1.00 85.12 177 SER A CA 1
ATOM 1437 C C . SER A 1 177 ? -7.324 -6.996 -12.537 1.00 85.12 177 SER A C 1
ATOM 1439 O O . SER A 1 177 ? -7.612 -6.975 -13.732 1.00 85.12 177 SER A O 1
ATOM 1441 N N . LEU A 1 178 ? -6.959 -5.898 -11.870 1.00 83.56 178 LEU A N 1
ATOM 1442 C CA . LEU A 1 178 ? -6.860 -4.576 -12.493 1.00 83.56 178 LEU A CA 1
ATOM 1443 C C . LEU A 1 178 ? -5.714 -4.504 -13.510 1.00 83.56 178 LEU A C 1
ATOM 1445 O O . LEU A 1 178 ? -5.887 -3.937 -14.587 1.00 83.56 178 LEU A O 1
ATOM 1449 N N . LEU A 1 179 ? -4.573 -5.128 -13.216 1.00 86.25 179 LEU A N 1
ATOM 1450 C CA . LEU A 1 179 ? -3.412 -5.141 -14.103 1.00 86.25 179 LEU A CA 1
ATOM 1451 C C . LEU A 1 179 ? -3.674 -5.915 -15.402 1.00 86.25 179 LEU A C 1
ATOM 1453 O O . LEU A 1 179 ? -3.274 -5.475 -16.480 1.00 86.25 179 LEU A O 1
ATOM 1457 N N . ARG A 1 180 ? -4.425 -7.021 -15.313 1.00 83.94 180 ARG A N 1
ATOM 1458 C CA . ARG A 1 180 ? -4.838 -7.842 -16.467 1.00 83.94 180 ARG A CA 1
ATOM 1459 C C . ARG A 1 180 ? -5.679 -7.096 -17.497 1.00 83.94 180 ARG A C 1
ATOM 1461 O O . ARG A 1 180 ? -5.737 -7.512 -18.647 1.00 83.94 180 ARG A O 1
ATOM 1468 N N . SER A 1 181 ? -6.337 -6.007 -17.103 1.00 82.88 181 SER A N 1
ATOM 1469 C CA . SER A 1 181 ? -7.079 -5.168 -18.050 1.00 82.88 181 SER A CA 1
ATOM 1470 C C . SER A 1 181 ? -6.168 -4.320 -18.947 1.00 82.88 181 SER A C 1
ATOM 1472 O O . SER A 1 181 ? -6.613 -3.844 -19.987 1.00 82.88 181 SER A O 1
ATOM 1474 N N . LYS A 1 182 ? -4.899 -4.138 -18.554 1.00 85.00 182 LYS A N 1
ATOM 1475 C CA . LYS A 1 182 ? -3.925 -3.267 -19.227 1.00 85.00 182 LYS A CA 1
ATOM 1476 C C . LYS A 1 182 ? -2.808 -4.030 -19.927 1.00 85.00 182 LYS A C 1
ATOM 1478 O O . LYS A 1 182 ? -2.298 -3.561 -20.938 1.00 85.00 182 LYS A O 1
ATOM 1483 N N . PHE A 1 183 ? -2.425 -5.182 -19.385 1.00 82.88 183 PHE A N 1
ATOM 1484 C CA . PHE A 1 183 ? -1.332 -5.994 -19.905 1.00 82.88 183 PHE A CA 1
ATOM 1485 C C . PHE A 1 183 ? -1.825 -7.407 -20.181 1.00 82.88 183 PHE A C 1
ATOM 1487 O O . PHE A 1 183 ? -2.423 -8.046 -19.316 1.00 82.88 183 PHE A O 1
ATOM 1494 N N . SER A 1 184 ? -1.551 -7.893 -21.389 1.00 75.12 184 SER A N 1
ATOM 1495 C CA . SER A 1 184 ? -1.845 -9.268 -21.794 1.00 75.12 184 SER A CA 1
ATOM 1496 C C . SER A 1 184 ? -0.829 -10.275 -21.257 1.00 75.12 184 SER A C 1
ATOM 1498 O O . SER A 1 184 ? -1.180 -11.439 -21.090 1.00 75.12 184 SER A O 1
ATOM 1500 N N . ASP A 1 185 ? 0.407 -9.837 -20.986 1.00 77.38 185 ASP A N 1
ATOM 1501 C CA . ASP A 1 185 ? 1.497 -10.688 -20.505 1.00 77.38 185 ASP A CA 1
ATOM 1502 C C . ASP A 1 185 ? 2.157 -10.098 -19.234 1.00 77.38 185 ASP A C 1
ATOM 1504 O O . ASP A 1 185 ? 2.712 -8.993 -19.285 1.00 77.38 185 ASP A O 1
ATOM 1508 N N . PRO A 1 186 ? 2.134 -10.809 -18.087 1.00 70.69 186 PRO A N 1
ATOM 1509 C CA . PRO A 1 186 ? 2.843 -10.403 -16.869 1.00 70.69 186 PRO A CA 1
ATOM 1510 C C . PRO A 1 186 ? 4.352 -10.248 -17.071 1.00 70.69 186 PRO A C 1
ATOM 1512 O O . PRO A 1 186 ? 4.964 -9.370 -16.453 1.00 70.69 186 PRO A O 1
ATOM 1515 N N . CYS A 1 187 ? 4.949 -11.079 -17.931 1.00 75.00 187 CYS A N 1
ATOM 1516 C CA . CYS A 1 187 ? 6.385 -11.107 -18.192 1.00 75.00 187 CYS A CA 1
ATOM 1517 C C . CYS A 1 187 ? 6.866 -9.828 -18.882 1.00 75.00 187 CYS A C 1
ATOM 1519 O O . CYS A 1 187 ? 8.041 -9.484 -18.786 1.00 75.00 187 CYS A O 1
ATOM 1521 N N . GLU A 1 188 ? 5.969 -9.090 -19.538 1.00 82.12 188 GLU A N 1
ATOM 1522 C CA . GLU A 1 188 ? 6.287 -7.799 -20.145 1.00 82.12 188 GLU A CA 1
ATOM 1523 C C . GLU A 1 188 ? 6.236 -6.653 -19.123 1.00 82.12 188 GLU A C 1
ATOM 1525 O O . GLU A 1 188 ? 6.967 -5.668 -19.242 1.00 82.12 188 GLU A O 1
ATOM 1530 N N . TYR A 1 189 ? 5.372 -6.759 -18.109 1.00 86.44 189 TYR A N 1
ATOM 1531 C CA . TYR A 1 189 ? 5.164 -5.699 -17.126 1.00 86.44 189 TYR A CA 1
ATOM 1532 C C . TYR A 1 189 ? 6.194 -5.729 -15.992 1.00 86.44 189 TYR A C 1
ATOM 1534 O O . TYR A 1 189 ? 6.734 -4.680 -15.630 1.00 86.44 189 TYR A O 1
ATOM 1542 N N . ALA A 1 190 ? 6.508 -6.913 -15.455 1.00 89.12 190 ALA A N 1
ATOM 1543 C CA . ALA A 1 190 ? 7.402 -7.041 -14.305 1.00 89.12 190 ALA A CA 1
ATOM 1544 C C . ALA A 1 190 ? 8.797 -6.410 -14.523 1.00 89.12 190 ALA A C 1
ATOM 1546 O O . ALA A 1 190 ? 9.228 -5.606 -13.690 1.00 89.12 190 ALA A O 1
ATOM 1547 N N . PRO A 1 191 ? 9.482 -6.637 -15.662 1.00 89.12 191 PRO A N 1
ATOM 1548 C CA . PRO A 1 191 ? 10.765 -5.989 -15.931 1.00 89.12 191 PRO A CA 1
ATOM 1549 C C . PRO A 1 191 ? 10.671 -4.461 -16.048 1.00 89.12 191 PRO A C 1
ATOM 1551 O O . PRO A 1 191 ? 11.634 -3.764 -15.721 1.00 89.12 191 PRO A O 1
ATOM 1554 N N . LYS A 1 192 ? 9.531 -3.915 -16.502 1.00 90.69 192 LYS A N 1
ATOM 1555 C CA . LYS A 1 192 ? 9.358 -2.467 -16.710 1.00 90.69 192 LYS A CA 1
ATOM 1556 C C . LYS A 1 192 ? 9.398 -1.706 -15.392 1.00 90.69 192 LYS A C 1
ATOM 1558 O O . LYS A 1 192 ? 10.173 -0.759 -15.276 1.00 90.69 192 LYS A O 1
ATOM 1563 N N . PHE A 1 193 ? 8.613 -2.118 -14.395 1.00 89.88 193 PHE A N 1
ATOM 1564 C CA . PHE A 1 193 ? 8.644 -1.418 -13.111 1.00 89.88 193 PHE A CA 1
ATOM 1565 C C . PHE A 1 193 ? 9.924 -1.720 -12.324 1.00 89.88 193 PHE A C 1
ATOM 1567 O O . PHE A 1 193 ? 10.428 -0.823 -11.657 1.00 89.88 193 PHE A O 1
ATOM 1574 N N . LEU A 1 194 ? 10.505 -2.925 -12.433 1.00 93.62 194 LEU A N 1
ATOM 1575 C CA . LEU A 1 194 ? 11.784 -3.226 -11.777 1.00 93.62 194 LEU A CA 1
ATOM 1576 C C . LEU A 1 194 ? 12.904 -2.323 -12.298 1.00 93.62 194 LEU A C 1
ATOM 1578 O O . LEU A 1 194 ? 13.692 -1.802 -11.512 1.00 93.62 194 LEU A O 1
ATOM 1582 N N . LYS A 1 195 ? 12.939 -2.056 -13.609 1.00 94.19 195 LYS A N 1
ATOM 1583 C CA . LYS A 1 195 ? 13.884 -1.099 -14.196 1.00 94.19 195 LYS A CA 1
ATOM 1584 C C . LYS A 1 195 ? 13.746 0.299 -13.580 1.00 94.19 195 LYS A C 1
ATOM 1586 O O . LYS A 1 195 ? 14.763 0.932 -13.308 1.00 94.19 195 LYS A O 1
ATOM 1591 N N . ILE A 1 196 ? 12.515 0.764 -13.346 1.00 94.56 196 ILE A N 1
ATOM 1592 C CA . ILE A 1 196 ? 12.247 2.041 -12.664 1.00 94.56 196 ILE A CA 1
ATOM 1593 C C . ILE A 1 196 ? 12.787 1.985 -11.232 1.00 94.56 196 ILE A C 1
ATOM 1595 O O . ILE A 1 196 ? 13.588 2.832 -10.848 1.00 94.56 196 ILE A O 1
ATOM 1599 N N . VAL A 1 197 ? 12.398 0.964 -10.465 1.00 94.00 197 VAL A N 1
ATOM 1600 C CA . VAL A 1 197 ? 12.781 0.796 -9.056 1.00 94.00 197 VAL A CA 1
ATOM 1601 C C . VAL A 1 197 ? 14.300 0.793 -8.899 1.00 94.00 197 VAL A C 1
ATOM 1603 O O . VAL A 1 197 ? 14.830 1.625 -8.169 1.00 94.00 197 VAL A O 1
ATOM 1606 N N . TYR A 1 198 ? 15.019 -0.065 -9.629 1.00 93.88 198 TYR A N 1
ATOM 1607 C CA . TYR A 1 198 ? 16.480 -0.117 -9.548 1.00 93.88 198 TYR A CA 1
ATOM 1608 C C . TYR A 1 198 ? 17.142 1.173 -10.034 1.00 93.88 198 TYR A C 1
ATOM 1610 O O . TYR A 1 198 ? 18.106 1.627 -9.422 1.00 93.88 198 TYR A O 1
ATOM 1618 N N . GLY A 1 199 ? 16.632 1.787 -11.107 1.00 92.88 199 GLY A N 1
ATOM 1619 C CA . GLY A 1 199 ? 17.165 3.049 -11.620 1.00 92.88 199 GLY A CA 1
ATOM 1620 C C . GLY A 1 199 ? 17.086 4.176 -10.589 1.00 92.88 199 GLY A C 1
ATOM 1621 O O . GLY A 1 199 ? 18.060 4.899 -10.381 1.00 92.88 199 GLY A O 1
ATOM 1622 N N . ILE A 1 200 ? 15.950 4.292 -9.900 1.00 92.75 200 ILE A N 1
ATOM 1623 C CA . ILE A 1 200 ? 15.748 5.288 -8.845 1.00 92.75 200 ILE A CA 1
ATOM 1624 C C . ILE A 1 200 ? 16.592 4.939 -7.612 1.00 92.75 200 ILE A C 1
ATOM 1626 O O . ILE A 1 200 ? 17.317 5.801 -7.121 1.00 92.75 200 ILE A O 1
ATOM 1630 N N . SER A 1 201 ? 16.551 3.692 -7.134 1.00 91.50 201 SER A N 1
ATOM 1631 C CA . SER A 1 201 ? 17.323 3.252 -5.964 1.00 91.50 201 SER A CA 1
ATOM 1632 C C . SER A 1 201 ? 18.819 3.505 -6.138 1.00 91.50 201 SER A C 1
ATOM 1634 O O . SER A 1 201 ? 19.442 4.092 -5.258 1.00 91.50 201 SER A O 1
ATOM 1636 N N . ASN A 1 202 ? 19.389 3.140 -7.291 1.00 89.25 202 ASN A N 1
ATOM 1637 C CA . ASN A 1 202 ? 20.815 3.325 -7.556 1.00 89.25 202 ASN A CA 1
ATOM 1638 C C . ASN A 1 202 ? 21.224 4.798 -7.532 1.00 89.25 202 ASN A C 1
ATOM 1640 O O . ASN A 1 202 ? 22.251 5.112 -6.943 1.00 89.25 202 ASN A O 1
ATOM 1644 N N . ARG A 1 203 ? 20.405 5.694 -8.102 1.00 89.69 203 ARG A N 1
ATOM 1645 C CA . ARG A 1 203 ? 20.647 7.144 -8.063 1.00 89.69 203 ARG A CA 1
ATOM 1646 C C . ARG A 1 203 ? 20.729 7.670 -6.629 1.00 89.69 203 ARG A C 1
ATOM 1648 O O . ARG A 1 203 ? 21.649 8.399 -6.288 1.00 89.69 203 ARG A O 1
ATOM 1655 N N . PHE A 1 204 ? 19.788 7.289 -5.768 1.00 86.00 204 PHE A N 1
ATOM 1656 C CA . PHE A 1 204 ? 19.784 7.788 -4.391 1.00 86.00 204 PHE A CA 1
ATOM 1657 C C . PHE A 1 204 ? 20.875 7.156 -3.516 1.00 86.00 204 PHE A C 1
ATOM 1659 O O . PHE A 1 204 ? 21.408 7.835 -2.642 1.00 86.00 204 PHE A O 1
ATOM 1666 N N . LEU A 1 205 ? 21.238 5.893 -3.763 1.00 84.31 205 LEU A N 1
ATOM 1667 C CA . LEU A 1 205 ? 22.333 5.221 -3.056 1.00 84.31 205 LEU A CA 1
ATOM 1668 C C . LEU A 1 205 ? 23.716 5.738 -3.491 1.00 84.31 205 LEU A C 1
ATOM 1670 O O . LEU A 1 205 ? 24.617 5.839 -2.657 1.00 84.31 205 LEU A O 1
ATOM 1674 N N . SER A 1 206 ? 23.907 6.094 -4.768 1.00 78.62 206 SER A N 1
ATOM 1675 C CA . SER A 1 206 ? 25.155 6.715 -5.234 1.00 78.62 206 SER A CA 1
ATOM 1676 C C . SER A 1 206 ? 25.357 8.106 -4.635 1.00 78.62 206 SER A C 1
ATOM 1678 O O . SER A 1 206 ? 26.449 8.404 -4.153 1.00 78.62 206 SER A O 1
ATOM 1680 N N . ASP A 1 207 ? 24.295 8.917 -4.580 1.00 69.38 207 ASP A N 1
ATOM 1681 C CA . ASP A 1 207 ? 24.338 10.276 -4.026 1.00 69.38 207 ASP A CA 1
ATOM 1682 C C . ASP A 1 207 ? 24.697 10.294 -2.528 1.00 69.38 207 ASP A C 1
ATOM 1684 O O . ASP A 1 207 ? 25.327 11.237 -2.041 1.00 69.38 207 ASP A O 1
ATOM 1688 N N . GLU A 1 208 ? 24.295 9.270 -1.767 1.00 60.88 208 GLU A N 1
ATOM 1689 C CA . GLU A 1 208 ? 24.674 9.141 -0.355 1.00 60.88 208 GLU A CA 1
ATOM 1690 C C . GLU A 1 208 ? 26.142 8.757 -0.175 1.00 60.88 208 GLU A C 1
ATOM 1692 O O . GLU A 1 208 ? 26.831 9.355 0.655 1.00 60.88 208 GLU A O 1
ATOM 1697 N N . ASN A 1 209 ? 26.646 7.814 -0.976 1.00 61.06 209 ASN A N 1
ATOM 1698 C CA . ASN A 1 209 ? 28.057 7.429 -0.937 1.00 61.06 209 ASN A CA 1
ATOM 1699 C C . ASN A 1 209 ? 28.971 8.613 -1.288 1.00 61.06 209 ASN A C 1
ATOM 1701 O O . ASN A 1 209 ? 30.006 8.810 -0.647 1.00 61.06 209 ASN A O 1
ATOM 1705 N N . GLU A 1 210 ? 28.579 9.451 -2.251 1.00 59.62 210 GLU A N 1
ATOM 1706 C CA . GLU A 1 210 ? 29.315 10.675 -2.577 1.00 59.62 210 GLU A CA 1
ATOM 1707 C C . GLU A 1 210 ? 29.292 11.695 -1.433 1.00 59.62 210 GLU A C 1
ATOM 1709 O O . GLU A 1 210 ? 30.356 12.201 -1.059 1.00 59.62 210 GLU A O 1
ATOM 1714 N N . ARG A 1 211 ? 28.123 11.953 -0.822 1.00 59.22 211 ARG A N 1
ATOM 1715 C CA . ARG A 1 211 ? 27.991 12.855 0.341 1.00 59.22 211 ARG A CA 1
ATOM 1716 C C . ARG A 1 211 ? 28.804 12.377 1.544 1.00 59.22 211 ARG A C 1
ATOM 1718 O O . ARG A 1 211 ? 29.465 13.188 2.197 1.00 59.22 211 ARG A O 1
ATOM 1725 N N . TYR A 1 212 ? 28.805 11.074 1.819 1.00 54.03 212 TYR A N 1
ATOM 1726 C CA . TYR A 1 212 ? 29.612 10.489 2.888 1.00 54.03 212 TYR A CA 1
ATOM 1727 C C . TYR A 1 212 ? 31.105 10.714 2.621 1.00 54.03 212 TYR A C 1
ATOM 1729 O O . TYR A 1 212 ? 31.803 11.278 3.467 1.00 54.03 212 TYR A O 1
ATOM 1737 N N . ASN A 1 213 ? 31.575 10.420 1.407 1.00 45.09 213 ASN A N 1
ATOM 1738 C CA . ASN A 1 213 ? 32.974 10.615 1.020 1.00 45.09 213 ASN A CA 1
ATOM 1739 C C . ASN A 1 213 ? 33.413 12.090 1.065 1.00 45.09 213 ASN A C 1
ATOM 1741 O O . ASN A 1 213 ? 34.534 12.384 1.486 1.00 45.09 213 ASN A O 1
ATOM 1745 N N . THR A 1 214 ? 32.536 13.039 0.714 1.00 53.84 214 THR A N 1
ATOM 1746 C CA . THR A 1 214 ? 32.845 14.476 0.852 1.00 53.84 214 THR A CA 1
ATOM 1747 C C . THR A 1 214 ? 32.879 14.931 2.311 1.00 53.84 214 THR A C 1
ATOM 1749 O O . THR A 1 214 ? 33.701 15.776 2.665 1.00 53.84 214 THR A O 1
ATOM 1752 N N . SER A 1 215 ? 32.015 14.385 3.171 1.00 48.84 215 SER A N 1
AT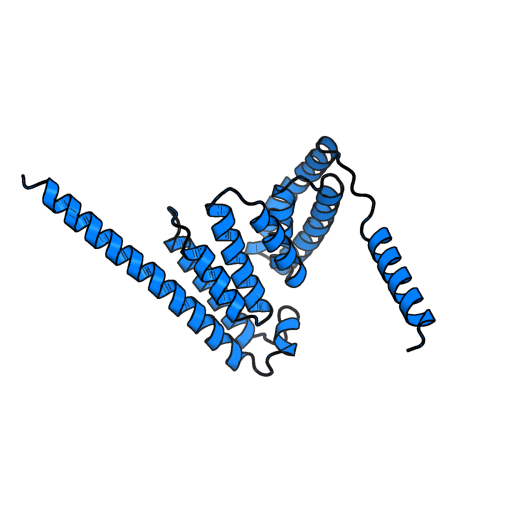OM 1753 C CA . SER A 1 215 ? 31.976 14.730 4.600 1.00 48.84 215 SER A CA 1
ATOM 1754 C C . SER A 1 215 ? 33.188 14.187 5.374 1.00 48.84 215 SER A C 1
ATOM 1756 O O . SER A 1 215 ? 33.786 14.912 6.168 1.00 48.84 215 SER A O 1
ATOM 1758 N N . VAL A 1 216 ? 33.640 12.968 5.059 1.00 46.69 216 VAL A N 1
ATOM 1759 C CA . VAL A 1 216 ? 34.872 12.372 5.606 1.00 46.69 216 VAL A CA 1
ATOM 1760 C C . VAL A 1 216 ? 36.116 13.119 5.109 1.00 46.69 216 VAL A C 1
ATOM 1762 O O . VAL A 1 216 ? 37.025 13.395 5.890 1.00 46.69 216 VAL A O 1
ATOM 1765 N N . SER A 1 217 ? 36.146 13.524 3.834 1.00 46.59 217 SER A N 1
ATOM 1766 C CA . SER A 1 217 ? 37.230 14.346 3.278 1.00 46.59 217 SER A CA 1
ATOM 1767 C C . SER A 1 217 ? 37.352 15.714 3.962 1.00 46.59 217 SER A C 1
ATOM 1769 O O . SER A 1 217 ? 38.472 16.167 4.195 1.00 46.59 217 SER A O 1
ATOM 1771 N N . LYS A 1 218 ? 36.231 16.359 4.315 1.00 43.53 218 LYS A N 1
ATOM 1772 C CA . LYS A 1 218 ? 36.234 17.643 5.034 1.00 43.53 218 LYS A CA 1
ATOM 1773 C C . LYS A 1 218 ? 36.666 17.498 6.495 1.00 43.53 218 LYS A C 1
ATOM 1775 O O . LYS A 1 218 ? 37.492 18.283 6.946 1.00 43.53 218 LYS A O 1
ATOM 1780 N N . ASN A 1 219 ? 36.210 16.461 7.196 1.00 42.34 219 ASN A N 1
ATOM 1781 C CA . ASN A 1 219 ? 36.590 16.232 8.596 1.00 42.34 219 ASN A CA 1
ATOM 1782 C C . ASN A 1 219 ? 38.069 15.829 8.759 1.00 42.34 219 ASN A C 1
ATOM 1784 O O . ASN A 1 219 ? 38.695 16.177 9.756 1.00 42.34 219 ASN A O 1
ATOM 1788 N N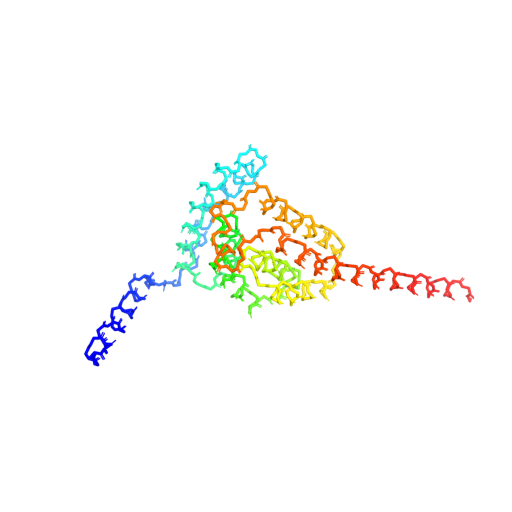 . ASN A 1 220 ? 38.668 15.173 7.760 1.00 39.25 220 ASN A N 1
ATOM 1789 C CA . ASN A 1 220 ? 40.102 14.860 7.767 1.00 39.25 220 ASN A CA 1
ATOM 1790 C C . ASN A 1 220 ? 41.005 16.070 7.451 1.00 39.25 220 ASN A C 1
ATOM 1792 O O . ASN A 1 220 ? 42.208 16.002 7.686 1.00 39.25 220 ASN A O 1
ATOM 1796 N N . LEU A 1 221 ? 40.451 17.178 6.942 1.00 40.09 221 LEU A N 1
ATOM 1797 C CA . LEU A 1 221 ? 41.193 18.422 6.694 1.00 40.09 221 LEU A CA 1
ATOM 1798 C C . LEU A 1 221 ? 41.170 19.389 7.890 1.00 40.09 221 LEU A C 1
ATOM 1800 O O . LEU A 1 221 ? 42.008 20.287 7.950 1.00 40.09 221 LEU A O 1
ATOM 1804 N N . GLU A 1 222 ? 40.267 19.197 8.856 1.00 39.41 222 GLU A N 1
ATOM 1805 C CA . GLU A 1 222 ? 40.183 20.028 10.069 1.00 39.41 222 GLU A CA 1
ATOM 1806 C C . GLU A 1 222 ? 41.011 19.485 11.249 1.00 39.41 222 GLU A C 1
ATOM 1808 O O . GLU A 1 222 ? 41.313 20.237 12.169 1.00 39.41 222 GLU A O 1
ATOM 1813 N N . CYS A 1 223 ? 41.482 18.232 11.199 1.00 36.31 223 CYS A N 1
ATOM 1814 C CA . CYS A 1 223 ? 42.433 17.681 12.182 1.00 36.31 223 CYS A CA 1
ATOM 1815 C C . CYS A 1 223 ? 43.920 17.896 11.828 1.00 36.31 223 CYS A C 1
ATOM 1817 O O . CYS A 1 223 ? 44.794 17.458 12.576 1.00 36.31 223 CYS A O 1
ATOM 1819 N N . CYS A 1 224 ? 44.230 18.562 10.712 1.00 35.75 224 CYS A N 1
ATOM 1820 C CA . CYS A 1 224 ? 45.603 18.882 10.297 1.00 35.75 224 CYS A CA 1
ATOM 1821 C C . CYS A 1 224 ? 45.838 20.395 10.148 1.00 35.75 224 CYS A C 1
ATOM 1823 O O . CYS A 1 224 ? 46.431 20.843 9.163 1.00 35.75 224 CYS A O 1
ATOM 1825 N N . ARG A 1 225 ? 45.387 21.179 11.132 1.00 35.50 225 ARG A N 1
ATOM 1826 C CA . ARG A 1 225 ? 45.835 22.558 11.355 1.00 35.50 225 ARG A CA 1
ATOM 1827 C C . ARG A 1 225 ? 46.163 22.793 12.818 1.00 35.50 225 ARG A C 1
ATOM 1829 O O . ARG A 1 225 ? 45.368 22.341 13.666 1.00 35.50 225 ARG A O 1
#